Protein AF-A0A529R000-F1 (afdb_monomer)

Radius of gyration: 30.09 Å; Cα contacts (8 Å, |Δi|>4): 125; chains: 1; bounding box: 84×64×62 Å

Nearest PDB structures (foldseek):
  8j9j-assembly1_AN  TM=2.162E-01  e=3.527E+00  Euglena gracilis

Solvent-accessible surface area (backbone atoms only — not comparable to full-atom values): 12736 Å² total; per-residue (Å²): 136,87,83,90,85,84,85,62,80,69,66,62,59,60,69,76,72,70,87,86,89,87,85,88,86,91,86,82,86,89,82,84,89,86,77,95,79,89,76,95,83,76,87,88,80,74,76,64,64,75,82,80,44,54,76,65,56,53,47,49,68,74,57,54,86,63,52,70,72,55,47,54,49,51,50,52,50,52,51,50,51,52,52,51,52,51,52,53,52,41,47,51,49,53,49,39,68,71,41,33,26,59,38,11,28,70,69,65,47,53,95,63,79,82,74,52,60,66,53,31,25,73,61,60,35,71,68,58,6,52,52,52,38,51,55,44,52,49,42,40,51,18,12,45,46,32,33,71,45,56,83,50,51,74,67,54,52,54,46,53,49,49,60,49,69,72,52,84,73,84,43,70,68,53,44,55,50,35,53,28,45,51,51,18,52,52,52,51,55,46,43,48,71,78,36,51,67,62,45,50,34,66,62,37,52,77,68,62,76,109

pLDDT: mean 76.68, std 22.69, range [27.41, 98.12]

Foldseek 3Di:
DDDPPDDDPPVVVVVVPDDDDDDDDDDDDDDDDDDDDDDPDDPPPDPPPPVPDDPVRVVCVVPPCDDPVNVVVVVVVVVVVVVVVLVVLLVLQVVCLPPALVCCLQPVGDPGDDDDLVSLCSNPNDPVSNVSRVVSVLSNLLSNLNNVCLPPDLVVLVVQLVVLVVDPCPDPVSVSNNVSSVSSSVVNVVCCVVPVPVSCCRSPVVVVVD

Sequence (210 aa):
MQALIAQDPRRAAEMLSAGPVASNGMGETVRLQLGAAGRDEQAAAKGDWRRNKTPDEVIAQAFGDVPQHEQAALTRQAQAADAARQVEFRSNVGLAEQNAADDIARSGAYSGKMPGKDAFRIAYGPDEGDERFRVFSWRADVGRQVYGMQIMTNREIHAALRDADSGPSISQQDQDRREATAAAVGLVMNHRRTDAGGYVSEALPEIAAA

Secondary structure (DSSP, 8-state):
------S-HHHHHHHTS-----------------------SSSSS---TTTSS-HHHHHHHHSTT--HHHHHHHHHHHHHHHHHHHHHHHHHHHHHHHHHHHHHHHHSS-SSPPPPHHHHHHHH-HHHHHHHHHHHHHHHHHHHHHHHHTT--HHHHHHHHHHHHTS---SHHHHHHHHHHHHHHHHHHHHHHH-HHHHHHHH-HHHHT-

Structure (mmCIF, N/CA/C/O backbone):
data_AF-A0A529R000-F1
#
_entry.id   AF-A0A529R000-F1
#
loop_
_atom_site.group_PDB
_atom_site.id
_atom_site.type_symbol
_atom_site.label_atom_id
_atom_site.label_alt_id
_atom_site.label_comp_id
_atom_site.label_asym_id
_atom_site.label_entity_id
_atom_site.label_seq_id
_atom_site.pdbx_PDB_ins_code
_atom_site.Cartn_x
_atom_site.Cartn_y
_atom_site.Cartn_z
_atom_site.occupancy
_atom_site.B_iso_or_equiv
_atom_site.auth_seq_id
_atom_site.auth_comp_id
_atom_site.auth_asym_id
_atom_site.auth_atom_id
_atom_site.pdbx_PDB_model_num
ATOM 1 N N . MET A 1 1 ? -12.651 36.237 12.067 1.00 43.53 1 MET A N 1
ATOM 2 C CA . MET A 1 1 ? -14.011 35.661 12.099 1.00 43.53 1 MET A CA 1
ATOM 3 C C . MET A 1 1 ? -13.883 34.178 12.407 1.00 43.53 1 MET A C 1
ATOM 5 O O . MET A 1 1 ? -13.362 33.448 11.578 1.00 43.53 1 MET A O 1
ATOM 9 N N . GLN A 1 2 ? -14.217 33.785 13.640 1.00 41.72 2 GLN A N 1
ATOM 10 C CA . GLN A 1 2 ? -14.093 32.418 14.163 1.00 41.72 2 GLN A CA 1
ATOM 11 C C . GLN A 1 2 ? -15.170 31.512 13.550 1.00 41.72 2 GLN A C 1
ATOM 13 O O . GLN A 1 2 ? -16.349 31.857 13.589 1.00 41.72 2 GLN A O 1
ATOM 18 N N . ALA A 1 3 ? -14.771 30.368 12.991 1.00 48.44 3 ALA A N 1
ATOM 19 C CA . ALA A 1 3 ? -15.693 29.349 12.500 1.00 48.44 3 ALA A CA 1
ATOM 20 C C . ALA A 1 3 ? -16.067 28.395 13.646 1.00 48.44 3 ALA A C 1
ATOM 22 O O . ALA A 1 3 ? -15.246 27.617 14.130 1.00 48.44 3 ALA A O 1
ATOM 23 N N . LEU A 1 4 ? -17.322 28.496 14.083 1.00 47.78 4 LEU A N 1
ATOM 24 C CA . LEU A 1 4 ? -17.989 27.631 15.053 1.00 47.78 4 LEU A CA 1
ATOM 25 C C . LEU A 1 4 ? -18.337 26.277 14.408 1.00 47.78 4 LEU A C 1
ATOM 27 O O . LEU A 1 4 ? -19.442 26.097 13.906 1.00 47.78 4 LEU A O 1
ATOM 31 N N . ILE A 1 5 ? -17.413 25.315 14.427 1.00 47.16 5 ILE A N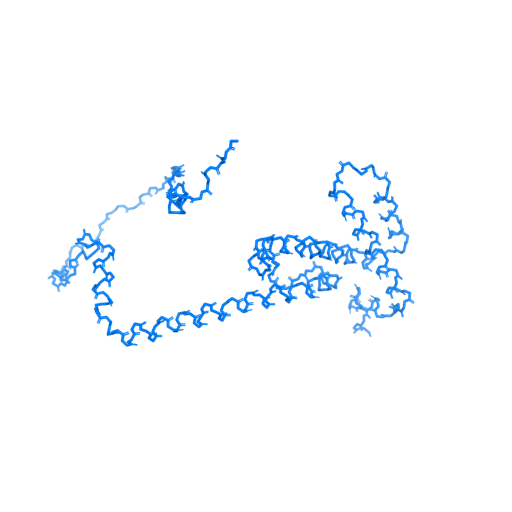 1
ATOM 32 C CA . ILE A 1 5 ? -17.714 23.902 14.125 1.00 47.16 5 ILE A CA 1
ATOM 33 C C . ILE A 1 5 ? -17.181 23.052 15.280 1.00 47.16 5 ILE A C 1
ATOM 35 O O . ILE A 1 5 ? -16.183 22.353 15.163 1.00 47.16 5 ILE A O 1
ATOM 39 N N . ALA A 1 6 ? -17.811 23.186 16.446 1.00 51.12 6 ALA A N 1
ATOM 40 C CA . ALA A 1 6 ? -17.475 22.394 17.629 1.00 51.12 6 ALA A CA 1
ATOM 41 C C . ALA A 1 6 ? -18.672 22.228 18.575 1.00 51.12 6 ALA A C 1
ATOM 43 O O . ALA A 1 6 ? -18.504 22.367 19.784 1.00 51.12 6 ALA A O 1
ATOM 44 N N . GLN A 1 7 ? -19.891 21.987 18.065 1.00 49.69 7 GLN A N 1
ATOM 45 C CA . GLN A 1 7 ? -21.031 21.922 18.988 1.00 49.69 7 GLN A CA 1
ATOM 46 C C . GLN A 1 7 ? -22.093 20.848 18.803 1.00 49.69 7 GLN A C 1
ATOM 48 O O . GLN A 1 7 ? -22.900 20.736 19.714 1.00 49.69 7 GLN A O 1
ATOM 53 N N . ASP A 1 8 ? -22.091 20.000 17.767 1.00 48.47 8 ASP A N 1
ATOM 54 C CA . ASP A 1 8 ? -22.986 18.833 17.839 1.00 48.47 8 ASP A CA 1
ATOM 55 C C . ASP A 1 8 ? -22.659 17.696 16.853 1.00 48.47 8 ASP A C 1
ATOM 57 O O . ASP A 1 8 ? -23.071 17.738 15.691 1.00 48.47 8 ASP A O 1
ATOM 61 N N . PRO A 1 9 ? -21.950 16.634 17.283 1.00 54.38 9 PRO A N 1
ATOM 62 C CA . PRO A 1 9 ? -21.661 15.481 16.427 1.00 54.38 9 PRO A CA 1
ATOM 63 C C . PRO A 1 9 ? -22.906 14.631 16.110 1.00 54.38 9 PRO A C 1
ATOM 65 O O . PRO A 1 9 ? -22.892 13.870 15.146 1.00 54.38 9 PRO A O 1
ATOM 68 N N . ARG A 1 10 ? -24.007 14.770 16.866 1.00 45.84 10 ARG A N 1
ATOM 69 C CA . ARG A 1 10 ? -25.254 14.021 16.616 1.00 45.84 10 ARG A CA 1
ATOM 70 C C . ARG A 1 10 ? -26.015 14.512 15.383 1.00 45.84 10 ARG A C 1
ATOM 72 O O . ARG A 1 10 ? -26.602 13.707 14.670 1.00 45.84 10 ARG A O 1
ATOM 79 N N . ARG A 1 11 ? -25.932 15.807 15.068 1.00 48.31 11 ARG A N 1
ATOM 80 C CA . ARG A 1 11 ? -26.649 16.414 13.933 1.00 48.31 11 ARG A CA 1
ATOM 81 C C . ARG A 1 11 ? -26.049 16.047 12.568 1.00 48.31 11 ARG A C 1
ATOM 83 O O . ARG A 1 11 ? -26.747 16.079 11.562 1.00 48.31 11 ARG A O 1
ATOM 90 N N . ALA A 1 12 ? -24.771 15.657 12.535 1.00 51.62 12 ALA A N 1
ATOM 91 C CA . ALA A 1 12 ? -24.099 15.187 11.321 1.00 51.62 12 ALA A CA 1
ATOM 92 C C . ALA A 1 12 ? -24.534 13.766 10.912 1.00 51.62 12 ALA A C 1
ATOM 94 O O . ALA A 1 12 ? -24.569 13.454 9.724 1.00 51.62 12 ALA A O 1
ATOM 95 N N . ALA A 1 13 ? -24.910 12.920 11.878 1.00 49.19 13 ALA A N 1
ATOM 96 C CA . ALA A 1 13 ? -25.374 11.559 11.611 1.00 49.19 13 ALA A CA 1
ATOM 97 C C . ALA A 1 13 ? -26.784 11.529 10.989 1.00 49.19 13 ALA A C 1
ATOM 99 O O . ALA A 1 13 ? -27.070 10.680 10.149 1.00 49.19 13 ALA A O 1
ATOM 100 N N . GLU A 1 14 ? -27.647 12.488 11.335 1.00 47.81 14 GLU A N 1
ATOM 101 C CA . GLU A 1 14 ? -29.017 12.557 10.806 1.00 47.81 14 GLU A CA 1
ATOM 102 C C . GLU A 1 14 ? -29.075 13.010 9.337 1.00 47.81 14 GLU A C 1
ATOM 104 O O . GLU A 1 14 ? -29.950 12.573 8.591 1.00 47.81 14 GLU A O 1
ATOM 109 N N . MET A 1 15 ? -28.110 13.812 8.871 1.00 47.56 15 MET A N 1
ATOM 110 C CA . MET A 1 15 ? -28.059 14.263 7.472 1.00 47.56 15 MET A CA 1
ATOM 111 C C . MET A 1 15 ? -27.627 13.169 6.483 1.00 47.56 15 MET A C 1
ATOM 113 O O . MET A 1 15 ? -27.917 13.280 5.295 1.00 47.56 15 MET A O 1
ATOM 117 N N . LEU A 1 16 ? -26.962 12.107 6.951 1.00 49.84 16 LEU A N 1
ATOM 118 C CA . LEU A 1 16 ? -26.518 10.987 6.110 1.00 49.84 16 LEU A CA 1
ATOM 119 C C . LEU A 1 16 ? -27.588 9.898 5.922 1.00 49.84 16 LEU A C 1
ATOM 121 O O . LEU A 1 16 ? -27.398 9.006 5.099 1.00 49.84 16 LEU A O 1
ATOM 125 N N . SER A 1 17 ? -28.712 9.961 6.649 1.00 46.59 17 SER A N 1
ATOM 126 C CA . SER A 1 17 ? -29.741 8.908 6.626 1.00 46.59 17 SER A CA 1
ATOM 127 C C . SER A 1 17 ? -31.001 9.253 5.819 1.00 46.59 17 SER A C 1
ATOM 129 O O . SER A 1 17 ? -31.952 8.468 5.836 1.00 46.59 17 SER A O 1
ATOM 131 N N . ALA A 1 18 ? -31.054 10.387 5.112 1.00 43.06 18 ALA A N 1
ATOM 132 C CA . ALA A 1 18 ? -32.270 10.823 4.421 1.00 43.06 18 ALA A CA 1
ATOM 133 C C . ALA A 1 18 ? -32.091 11.063 2.903 1.00 43.06 18 ALA A C 1
ATOM 135 O O . ALA A 1 18 ? -31.782 12.172 2.474 1.00 43.06 18 ALA A O 1
ATOM 136 N N . GLY A 1 19 ? -32.420 10.031 2.105 1.00 32.66 19 GLY A N 1
ATOM 137 C CA . GLY A 1 19 ? -33.035 10.147 0.763 1.00 32.66 19 GLY A CA 1
ATOM 138 C C . GLY A 1 19 ? -32.209 9.682 -0.457 1.00 32.66 19 GLY A C 1
ATOM 139 O O . GLY A 1 19 ? -30.985 9.670 -0.401 1.00 32.66 19 GLY A O 1
ATOM 140 N N . PRO A 1 20 ? -32.848 9.435 -1.624 1.00 43.59 20 PRO A N 1
ATOM 141 C CA . PRO A 1 20 ? -33.887 8.433 -1.912 1.00 43.59 20 PRO A CA 1
ATOM 142 C C . PRO A 1 20 ? -33.458 7.478 -3.058 1.00 43.59 20 PRO A C 1
ATOM 144 O O . PRO A 1 20 ? -32.650 7.848 -3.905 1.00 43.59 20 PRO A O 1
ATOM 147 N N . VAL A 1 21 ? -34.050 6.280 -3.169 1.00 32.91 21 VAL A N 1
ATOM 148 C CA . VAL A 1 21 ? -33.939 5.467 -4.401 1.00 32.91 21 VAL A CA 1
ATOM 149 C C . VAL A 1 21 ? -35.326 5.028 -4.855 1.00 32.91 21 VAL A C 1
ATOM 151 O O . VAL A 1 21 ? -35.982 4.214 -4.211 1.00 32.91 21 VAL A O 1
ATOM 154 N N . ALA A 1 22 ? -35.756 5.587 -5.982 1.00 37.38 22 ALA A N 1
ATOM 155 C CA . ALA A 1 22 ? -36.842 5.074 -6.798 1.00 37.38 22 ALA A CA 1
ATOM 156 C C . ALA A 1 22 ? -36.238 4.412 -8.043 1.00 37.38 22 ALA A C 1
ATOM 158 O O . ALA A 1 22 ? -35.416 5.026 -8.719 1.00 37.38 22 ALA A O 1
ATOM 159 N N . SER A 1 23 ? -36.674 3.193 -8.365 1.00 32.44 23 SER A N 1
ATOM 160 C CA . SER A 1 23 ? -36.764 2.702 -9.745 1.00 32.44 23 SER A CA 1
ATOM 161 C C . SER A 1 23 ? -37.676 1.470 -9.804 1.00 32.44 23 SER A C 1
ATOM 163 O O . SER A 1 23 ? -37.530 0.537 -9.017 1.00 32.44 23 SER A O 1
ATOM 165 N N . ASN A 1 24 ? -38.643 1.524 -10.720 1.00 38.47 24 ASN A N 1
ATOM 166 C CA . ASN A 1 24 ? -39.714 0.559 -10.981 1.00 38.47 24 ASN A CA 1
ATOM 167 C C . ASN A 1 24 ? -39.288 -0.545 -11.972 1.00 38.47 24 ASN A C 1
ATOM 169 O O . ASN A 1 24 ? -38.419 -0.314 -12.808 1.00 38.47 24 ASN A O 1
ATOM 173 N N . GLY A 1 25 ? -40.018 -1.673 -11.981 1.00 29.72 25 GLY A N 1
ATOM 174 C CA . GLY A 1 25 ? -40.083 -2.635 -13.102 1.00 29.72 25 GLY A CA 1
ATOM 175 C C . GLY A 1 25 ? -40.291 -4.086 -12.633 1.00 29.72 25 GLY A C 1
ATOM 176 O O . GLY A 1 25 ? -39.324 -4.761 -12.324 1.00 29.72 25 GLY A O 1
ATOM 177 N N . MET A 1 26 ? -41.510 -4.527 -12.300 1.00 30.64 26 MET A N 1
ATOM 178 C CA . MET A 1 26 ? -42.528 -5.139 -13.183 1.00 30.64 26 MET A CA 1
ATOM 179 C C . MET A 1 26 ? -42.225 -6.602 -13.584 1.00 30.64 26 MET A C 1
ATOM 181 O O . MET A 1 26 ? -41.301 -6.871 -14.341 1.00 30.64 26 MET A O 1
ATOM 185 N N . GLY A 1 27 ? -43.046 -7.533 -13.079 1.00 30.27 27 GLY A N 1
ATOM 186 C CA . GLY A 1 27 ? -43.020 -8.971 -13.373 1.00 30.27 27 GLY A CA 1
ATOM 187 C C . GLY A 1 27 ? -44.168 -9.692 -12.657 1.00 30.27 27 GLY A C 1
ATOM 188 O O . GLY A 1 27 ? -44.112 -9.944 -11.460 1.00 30.27 27 GLY A O 1
ATOM 189 N N . GLU A 1 28 ? -45.243 -9.918 -13.399 1.00 32.47 28 GLU A N 1
ATOM 190 C CA . GLU A 1 28 ? -46.575 -10.372 -13.004 1.00 32.47 28 GLU A CA 1
ATOM 191 C C . GLU A 1 28 ? -46.703 -11.844 -12.544 1.00 32.47 28 GLU A C 1
ATOM 193 O O . GLU A 1 28 ? -46.011 -12.735 -13.020 1.00 32.47 28 GLU A O 1
ATOM 198 N N . THR A 1 29 ? -47.736 -12.064 -11.716 1.00 33.28 29 THR A N 1
ATOM 199 C CA . THR A 1 29 ? -48.660 -13.224 -11.661 1.00 33.28 29 THR A CA 1
ATOM 200 C C . THR A 1 29 ? -48.146 -14.632 -11.328 1.00 33.28 29 THR A C 1
ATOM 202 O O . THR A 1 29 ? -47.546 -15.282 -12.167 1.00 33.28 29 THR A O 1
ATOM 205 N N . VAL A 1 30 ? -48.624 -15.191 -10.203 1.00 32.53 30 VAL A N 1
ATOM 206 C CA . VAL A 1 30 ? -49.595 -16.312 -10.208 1.00 32.53 30 VAL A CA 1
ATOM 207 C C . VAL A 1 30 ? -50.561 -16.131 -9.031 1.00 32.53 30 VAL A C 1
ATOM 209 O O . VAL A 1 30 ? -50.176 -16.139 -7.863 1.00 32.53 30 VAL A O 1
ATOM 212 N N . ARG A 1 31 ? -51.838 -15.936 -9.364 1.00 35.38 31 ARG A N 1
ATOM 213 C CA . ARG A 1 31 ? -52.984 -15.927 -8.453 1.00 35.38 31 ARG A CA 1
ATOM 214 C C . ARG A 1 31 ? -53.612 -17.325 -8.432 1.00 35.38 31 ARG A C 1
ATOM 216 O O . ARG A 1 31 ? -53.802 -17.916 -9.486 1.00 35.38 31 ARG A O 1
ATOM 223 N N . LEU A 1 32 ? -54.079 -17.684 -7.237 1.00 32.59 32 LEU A N 1
ATOM 224 C CA . LEU A 1 32 ? -55.266 -18.491 -6.922 1.00 32.59 32 LEU A CA 1
ATOM 225 C C . LEU A 1 32 ? -55.180 -20.031 -6.893 1.00 32.59 32 LEU A C 1
ATOM 227 O O . LEU A 1 32 ? -55.020 -20.707 -7.898 1.00 32.59 32 LEU A O 1
ATOM 231 N N . GLN A 1 33 ? -55.537 -20.497 -5.687 1.00 31.20 33 GLN A N 1
ATOM 232 C CA . GLN A 1 33 ? -56.475 -21.580 -5.363 1.00 31.20 33 GLN A CA 1
ATOM 233 C C . GLN A 1 33 ? -55.990 -23.025 -5.421 1.00 31.20 33 GLN A C 1
ATOM 235 O O . GLN A 1 33 ? -55.945 -23.629 -6.475 1.00 31.20 33 GLN A O 1
ATOM 240 N N . LEU A 1 34 ? -55.799 -23.597 -4.227 1.00 29.50 34 LEU A N 1
ATOM 241 C CA . LEU A 1 34 ? -56.283 -24.909 -3.761 1.00 29.50 34 LEU A CA 1
ATOM 242 C C . LEU A 1 34 ? -55.780 -25.052 -2.308 1.00 29.50 34 LEU A C 1
ATOM 244 O O . LEU A 1 34 ? -54.598 -24.876 -2.064 1.00 29.50 34 LEU A O 1
ATOM 248 N N . GLY A 1 35 ? -56.544 -25.322 -1.259 1.00 27.41 35 GLY A N 1
ATOM 249 C CA . GLY A 1 35 ? -57.968 -25.479 -1.033 1.00 27.41 35 GLY A CA 1
ATOM 250 C C . GLY A 1 35 ? -58.176 -25.334 0.481 1.00 27.41 35 GLY A C 1
ATOM 251 O O . GLY A 1 35 ? -57.279 -25.617 1.277 1.00 27.41 35 GLY A O 1
ATOM 252 N N . ALA A 1 36 ? -59.338 -24.827 0.875 1.00 37.00 36 ALA A N 1
ATOM 253 C CA . ALA A 1 36 ? -59.746 -24.766 2.266 1.00 37.00 36 ALA A CA 1
ATOM 254 C C . ALA A 1 36 ? -59.928 -26.186 2.819 1.00 37.00 36 ALA A C 1
ATOM 256 O O . ALA A 1 36 ? -60.692 -26.953 2.242 1.00 37.00 36 ALA A O 1
ATOM 257 N N . ALA A 1 37 ? -59.260 -26.509 3.928 1.00 32.22 37 ALA A N 1
ATOM 258 C CA . ALA A 1 37 ? -59.785 -27.372 4.988 1.00 32.22 37 ALA A CA 1
ATOM 259 C C . ALA A 1 37 ? -58.765 -27.503 6.131 1.00 32.22 37 ALA A C 1
ATOM 261 O O . ALA A 1 37 ? -57.751 -28.181 6.002 1.00 32.22 37 ALA A O 1
ATOM 262 N N . GLY A 1 38 ? -59.102 -26.908 7.276 1.00 33.41 38 GLY A N 1
ATOM 263 C CA . GLY A 1 38 ? -58.798 -27.488 8.584 1.00 33.41 38 GLY A CA 1
ATOM 264 C C . GLY A 1 38 ? -57.386 -27.294 9.133 1.00 33.41 38 GLY A C 1
ATOM 265 O O . GLY A 1 38 ? -56.568 -28.207 9.081 1.00 33.41 38 GLY A O 1
ATOM 266 N N . ARG A 1 39 ? -57.166 -26.158 9.803 1.00 37.00 39 ARG A N 1
ATOM 267 C CA . ARG A 1 39 ? -56.741 -26.113 11.220 1.00 37.00 39 ARG A CA 1
ATOM 268 C C . ARG A 1 39 ? -56.681 -24.664 11.692 1.00 37.00 39 ARG A C 1
ATOM 270 O O . ARG A 1 39 ? -55.622 -24.072 11.891 1.00 37.00 39 ARG A O 1
ATOM 277 N N . ASP A 1 40 ? -57.870 -24.119 11.894 1.00 37.53 40 ASP A N 1
ATOM 278 C CA . ASP A 1 40 ? -58.096 -23.119 12.926 1.00 37.53 40 ASP A CA 1
ATOM 279 C C . ASP A 1 40 ? -57.839 -23.803 14.273 1.00 37.53 40 ASP A C 1
ATOM 281 O O . ASP A 1 40 ? -58.690 -24.552 14.726 1.00 37.53 40 ASP A O 1
ATOM 285 N N . GLU A 1 41 ? -56.625 -23.673 14.820 1.00 36.72 41 GLU A N 1
ATOM 286 C CA . GLU A 1 41 ? -56.289 -23.785 16.259 1.00 36.72 41 GLU A CA 1
ATOM 287 C C . GLU A 1 41 ? -54.764 -23.845 16.452 1.00 36.72 41 GLU A C 1
ATOM 289 O O . GLU A 1 41 ? -54.197 -24.822 16.929 1.00 36.72 41 GLU A O 1
ATOM 294 N N . GLN A 1 42 ? -54.065 -22.786 16.037 1.00 34.31 42 GLN A N 1
ATOM 295 C CA . GLN A 1 42 ? -52.711 -22.476 16.542 1.00 34.31 42 GLN A CA 1
ATOM 296 C C . GLN A 1 42 ? -52.240 -21.046 16.221 1.00 34.31 42 GLN A C 1
ATOM 298 O O . GLN A 1 42 ? -51.180 -20.624 16.679 1.00 34.31 42 GLN A O 1
ATOM 303 N N . ALA A 1 43 ? -53.040 -20.256 15.497 1.00 34.72 43 ALA A N 1
ATOM 304 C CA . ALA A 1 43 ? -52.686 -18.900 15.073 1.00 34.72 43 ALA A CA 1
ATOM 305 C C . ALA A 1 43 ? -53.070 -17.773 16.062 1.00 34.72 43 ALA A C 1
ATOM 307 O O . ALA A 1 43 ? -52.893 -16.603 15.738 1.00 34.72 43 ALA A O 1
ATOM 308 N N . ALA A 1 44 ? -53.565 -18.076 17.269 1.00 36.16 44 ALA A N 1
ATOM 309 C CA . ALA A 1 44 ? -54.163 -17.065 18.156 1.00 36.16 44 ALA A CA 1
ATOM 310 C C . ALA A 1 44 ? -53.275 -16.552 19.316 1.00 36.16 44 ALA A C 1
ATOM 312 O O . ALA A 1 44 ? -53.774 -15.827 20.170 1.00 36.16 44 ALA A O 1
ATOM 313 N N . ALA A 1 45 ? -51.976 -16.886 19.383 1.00 40.84 45 ALA A N 1
ATOM 314 C CA . ALA A 1 45 ? -51.134 -16.522 20.543 1.00 40.84 45 ALA A CA 1
ATOM 315 C C . ALA A 1 45 ? -49.759 -15.910 20.215 1.00 40.84 45 ALA A C 1
ATOM 317 O O . ALA A 1 45 ? -48.882 -15.846 21.073 1.00 40.84 45 ALA A O 1
ATOM 318 N N . LYS A 1 46 ? -49.540 -15.431 18.989 1.00 44.38 46 LYS A N 1
ATOM 319 C CA . LYS A 1 46 ? -48.370 -14.599 18.661 1.00 44.38 46 LYS A CA 1
ATOM 320 C C . LYS A 1 46 ? -48.849 -13.303 18.037 1.00 44.38 46 LYS A C 1
ATOM 322 O O . LYS A 1 46 ? -48.647 -13.050 16.855 1.00 44.38 46 LYS A O 1
ATOM 327 N N . GLY A 1 47 ? -49.533 -12.510 18.860 1.00 44.75 47 GLY A N 1
ATOM 328 C CA . GLY A 1 47 ? -49.810 -11.119 18.552 1.00 44.75 47 GLY A CA 1
ATOM 329 C C . GLY A 1 47 ? -48.500 -10.435 18.188 1.00 44.75 47 GLY A C 1
ATOM 330 O O . GLY A 1 47 ? -47.575 -10.390 18.991 1.00 44.75 47 GLY A O 1
ATOM 331 N N . ASP A 1 48 ? -48.429 -10.038 16.929 1.00 51.72 48 ASP A N 1
ATOM 332 C CA . ASP A 1 48 ? -47.665 -8.964 16.311 1.00 51.72 48 ASP A CA 1
ATOM 333 C C . ASP A 1 48 ? -46.833 -8.060 17.246 1.00 51.72 48 ASP A C 1
ATOM 335 O O . ASP A 1 48 ? -47.058 -6.857 17.378 1.00 51.72 48 ASP A O 1
ATOM 339 N N . TRP A 1 49 ? -45.842 -8.639 17.921 1.00 53.38 49 TRP A N 1
ATOM 340 C CA . TRP A 1 49 ? -45.052 -7.941 18.937 1.00 53.38 49 TRP A CA 1
ATOM 341 C C . TRP A 1 49 ? -44.212 -6.804 18.344 1.00 53.38 49 TRP A C 1
ATOM 343 O O . TRP A 1 49 ? -43.746 -5.948 19.087 1.00 53.38 49 TRP A O 1
ATOM 353 N N . ARG A 1 50 ? -44.037 -6.789 17.014 1.00 55.16 50 ARG A N 1
ATOM 354 C CA . ARG A 1 50 ? -43.319 -5.751 16.266 1.00 55.16 50 ARG A CA 1
ATOM 355 C C . ARG A 1 50 ? -44.183 -4.544 15.898 1.00 55.16 50 ARG A C 1
ATOM 357 O O . ARG A 1 50 ? -43.613 -3.496 15.629 1.00 55.16 50 ARG A O 1
ATOM 364 N N . ARG A 1 51 ? -45.519 -4.658 15.870 1.00 59.31 51 ARG A N 1
ATOM 365 C CA . ARG A 1 51 ? -46.407 -3.517 15.559 1.00 59.31 51 ARG A CA 1
ATOM 366 C C . ARG A 1 51 ? -46.793 -2.678 16.778 1.00 59.31 51 ARG A C 1
ATOM 368 O O . ARG A 1 51 ? -47.180 -1.533 16.596 1.00 59.31 51 ARG A O 1
ATOM 375 N N . ASN A 1 52 ? -46.654 -3.219 17.990 1.00 65.31 52 ASN A N 1
ATOM 376 C CA . ASN A 1 52 ? -47.120 -2.578 19.229 1.00 65.31 52 ASN A CA 1
ATOM 377 C C . ASN A 1 52 ? -46.017 -2.253 20.246 1.00 65.31 52 ASN A C 1
ATOM 379 O O . ASN A 1 52 ? -46.348 -1.856 21.359 1.00 65.31 52 ASN A O 1
ATOM 383 N N . LYS A 1 53 ? -44.736 -2.441 19.904 1.00 68.50 53 LYS A N 1
ATOM 384 C CA . LYS A 1 53 ? -43.620 -2.108 20.797 1.00 68.50 53 LYS A CA 1
ATOM 385 C C . LYS A 1 53 ? -42.584 -1.256 20.100 1.00 68.50 53 LYS A C 1
ATOM 387 O O . LYS A 1 53 ? -42.234 -1.524 18.949 1.00 68.50 53 LYS A O 1
ATOM 392 N N . THR A 1 54 ? -42.080 -0.253 20.805 1.00 72.62 54 THR A N 1
ATOM 393 C CA . THR A 1 54 ? -40.932 0.521 20.329 1.00 72.62 54 THR A CA 1
ATOM 394 C C . THR A 1 54 ? -39.671 -0.353 20.357 1.00 72.62 54 THR A C 1
ATOM 396 O O . THR A 1 54 ? -39.610 -1.325 21.117 1.00 72.62 54 THR A O 1
ATOM 399 N N . PRO A 1 55 ? -38.639 -0.043 19.548 1.00 71.69 55 PRO A N 1
ATOM 400 C CA . PRO A 1 55 ? -37.353 -0.736 19.632 1.00 71.69 55 PRO A CA 1
ATOM 401 C C . PRO A 1 55 ? -36.814 -0.802 21.069 1.00 71.69 55 PRO A C 1
ATOM 403 O O . PRO A 1 55 ? -36.310 -1.843 21.482 1.00 71.69 55 PRO A O 1
ATOM 406 N N . ASP A 1 56 ? -37.017 0.260 21.851 1.00 66.00 56 ASP A N 1
ATOM 407 C CA . ASP A 1 56 ? -36.600 0.342 23.252 1.00 66.00 56 ASP A CA 1
ATOM 408 C C . ASP A 1 56 ? -37.376 -0.614 24.168 1.00 66.00 56 ASP A C 1
ATOM 410 O O . ASP A 1 56 ? -36.777 -1.245 25.031 1.00 66.00 56 ASP A O 1
ATOM 414 N N . GLU A 1 57 ? -38.683 -0.803 23.968 1.00 70.69 57 GLU A N 1
ATOM 415 C CA . GLU A 1 57 ? -39.483 -1.772 24.736 1.00 70.69 57 GLU A CA 1
ATOM 416 C C . GLU A 1 57 ? -39.132 -3.222 24.390 1.00 70.69 57 GLU A C 1
ATOM 418 O O . GLU A 1 57 ? -39.157 -4.104 25.252 1.00 70.69 57 GLU A O 1
ATOM 423 N N . VAL A 1 58 ? -38.777 -3.480 23.129 1.00 71.38 58 VAL A N 1
ATOM 424 C CA . VAL A 1 58 ? -38.267 -4.787 22.699 1.00 71.38 58 VAL A CA 1
ATOM 425 C C . VAL A 1 58 ? -36.924 -5.076 23.374 1.00 71.38 58 VAL A C 1
ATOM 427 O O . VAL A 1 58 ? -36.717 -6.188 23.859 1.00 71.38 58 VAL A O 1
ATOM 430 N N . ILE A 1 59 ? -36.034 -4.081 23.447 1.00 67.94 59 ILE A N 1
ATOM 431 C CA . ILE A 1 59 ? -34.734 -4.186 24.122 1.00 67.94 59 ILE A CA 1
ATOM 432 C C . ILE A 1 59 ? -34.928 -4.349 25.635 1.00 67.94 59 ILE A C 1
ATOM 434 O O . ILE A 1 59 ? -34.390 -5.285 26.216 1.00 67.94 59 ILE A O 1
ATOM 438 N N . ALA A 1 60 ? -35.751 -3.519 26.273 1.00 68.69 60 ALA A N 1
ATOM 439 C CA . ALA A 1 60 ? -36.026 -3.592 27.708 1.00 68.69 60 ALA A CA 1
ATOM 440 C C . ALA A 1 60 ? -36.644 -4.936 28.122 1.00 68.69 60 ALA A C 1
ATOM 442 O O . ALA A 1 60 ? -36.377 -5.434 29.211 1.00 68.69 60 ALA A O 1
ATOM 443 N N . GLN A 1 61 ? -37.439 -5.562 27.251 1.00 71.06 61 GLN A N 1
ATOM 444 C CA . GLN A 1 61 ? -37.998 -6.882 27.523 1.00 71.06 61 GLN A CA 1
ATOM 445 C C . GLN A 1 61 ? -37.025 -8.034 27.240 1.00 71.06 61 GLN A C 1
ATOM 447 O O . GLN A 1 61 ? -37.115 -9.072 27.892 1.00 71.06 61 GLN A O 1
ATOM 452 N N . ALA A 1 62 ? -36.103 -7.873 26.287 1.00 67.25 62 ALA A N 1
ATOM 453 C CA . ALA A 1 62 ? -35.064 -8.862 25.997 1.00 67.25 62 ALA A CA 1
ATOM 454 C C . ALA A 1 62 ? -33.904 -8.825 27.008 1.00 67.25 62 ALA A C 1
ATOM 456 O O . ALA A 1 62 ? -33.282 -9.853 27.261 1.00 67.25 62 ALA A O 1
ATOM 457 N N . PHE A 1 63 ? -33.636 -7.654 27.588 1.00 63.19 63 PHE A N 1
ATOM 458 C CA . PHE A 1 63 ? -32.499 -7.378 28.469 1.00 63.19 63 PHE A CA 1
ATOM 459 C C . PHE A 1 63 ? -32.930 -6.807 29.829 1.00 63.19 63 PHE A C 1
ATOM 461 O O . PHE A 1 63 ? -32.190 -6.014 30.410 1.00 63.19 63 PHE A O 1
ATOM 468 N N . GLY A 1 64 ? -34.130 -7.159 30.311 1.00 68.19 64 GLY A N 1
ATOM 469 C CA . GLY A 1 64 ? -34.679 -6.637 31.571 1.00 68.19 64 GLY A CA 1
ATOM 470 C C . GLY A 1 64 ? -33.652 -6.648 32.707 1.00 68.19 64 GLY A C 1
ATOM 471 O O . GLY A 1 64 ? -32.868 -7.588 32.787 1.00 68.19 64 GLY A O 1
ATOM 472 N N . ASP A 1 65 ? -33.653 -5.581 33.520 1.00 64.06 65 ASP A N 1
ATOM 473 C CA . ASP A 1 65 ? -32.694 -5.223 34.583 1.00 64.06 65 ASP A CA 1
ATOM 474 C C . ASP A 1 65 ? -31.570 -6.240 34.827 1.00 64.06 65 ASP A C 1
ATOM 476 O O . ASP A 1 65 ? -31.554 -6.975 35.817 1.00 64.06 65 ASP A O 1
ATOM 480 N N . VAL A 1 66 ? -30.586 -6.251 33.920 1.00 64.06 66 VAL A N 1
ATOM 481 C CA . VAL A 1 66 ? -29.324 -6.957 34.145 1.00 64.06 66 VAL A CA 1
ATOM 482 C C . VAL A 1 66 ? -28.748 -6.429 35.467 1.00 64.06 66 VAL A C 1
ATOM 484 O O . VAL A 1 66 ? -28.588 -5.212 35.600 1.00 64.06 66 VAL A O 1
ATOM 487 N N . PRO A 1 67 ? -28.436 -7.278 36.460 1.00 72.62 67 PRO A N 1
ATOM 488 C CA . PRO A 1 67 ? -27.855 -6.835 37.720 1.00 72.62 67 PRO A CA 1
ATOM 489 C C . PRO A 1 67 ? -26.618 -5.956 37.483 1.00 72.62 67 PRO A C 1
ATOM 491 O O . PRO A 1 67 ? -25.793 -6.270 36.628 1.00 72.62 67 PRO A O 1
ATOM 494 N N . GLN A 1 68 ? -26.419 -4.883 38.259 1.00 71.19 68 GLN A N 1
ATOM 495 C CA . GLN A 1 68 ? -25.298 -3.944 38.043 1.00 71.19 68 GLN A CA 1
ATOM 496 C C . GLN A 1 68 ? -23.916 -4.623 37.955 1.00 71.19 68 GLN A C 1
ATOM 498 O O . GLN A 1 68 ? -23.049 -4.185 37.200 1.00 71.19 68 GLN A O 1
ATOM 503 N N . HIS A 1 69 ? -23.703 -5.714 38.699 1.00 71.12 69 HIS A N 1
ATOM 504 C CA . HIS A 1 69 ? -22.455 -6.481 38.648 1.00 71.12 69 HIS A CA 1
ATOM 505 C C . HIS A 1 69 ? -22.258 -7.206 37.305 1.00 71.12 69 HIS A C 1
ATOM 507 O O . HIS A 1 69 ? -21.135 -7.299 36.808 1.00 71.12 69 HIS A O 1
ATOM 513 N N . GLU A 1 70 ? -23.343 -7.679 36.698 1.00 80.69 70 GLU A N 1
ATOM 514 C CA . GLU A 1 70 ? -23.356 -8.326 35.390 1.00 80.69 70 GLU A CA 1
ATOM 515 C C . GLU A 1 70 ? -23.226 -7.279 34.273 1.00 80.69 70 GLU A C 1
ATOM 517 O O . GLU A 1 70 ? -22.439 -7.474 33.350 1.00 80.69 70 GLU A O 1
ATOM 522 N N . GLN A 1 71 ? -23.829 -6.092 34.424 1.00 79.62 71 GLN A N 1
ATOM 523 C CA . GLN A 1 71 ? -23.580 -4.950 33.530 1.00 79.62 71 GLN A CA 1
ATOM 524 C C . GLN A 1 71 ? -22.100 -4.530 33.527 1.00 79.62 71 GLN A C 1
ATOM 526 O O . GLN A 1 71 ? -21.518 -4.277 32.469 1.00 79.62 71 GLN A O 1
ATOM 531 N N . ALA A 1 72 ? -21.460 -4.486 34.700 1.00 85.50 72 ALA A N 1
ATOM 532 C CA . ALA A 1 72 ? -20.038 -4.165 34.816 1.00 85.50 72 ALA A CA 1
ATOM 533 C C . ALA A 1 72 ? -19.140 -5.259 34.210 1.00 85.50 72 ALA A C 1
ATOM 535 O O . ALA A 1 72 ? -18.092 -4.957 33.633 1.00 85.50 72 ALA A O 1
ATOM 536 N N . ALA A 1 73 ? -19.526 -6.534 34.320 1.00 88.19 73 ALA A N 1
ATOM 537 C CA . ALA A 1 73 ? -18.827 -7.635 33.662 1.00 88.19 73 ALA A CA 1
ATOM 538 C C . ALA A 1 73 ? -18.952 -7.551 32.132 1.00 88.19 73 ALA A C 1
ATOM 540 O O . ALA A 1 73 ? -17.933 -7.605 31.443 1.00 88.19 73 ALA A O 1
ATOM 541 N N . LEU A 1 74 ? -20.161 -7.317 31.614 1.00 88.31 74 LEU A N 1
ATOM 542 C CA . LEU A 1 74 ? -20.425 -7.143 30.184 1.00 88.31 74 LEU A CA 1
ATOM 543 C C . LEU A 1 74 ? -19.698 -5.923 29.607 1.00 88.31 74 LEU A C 1
ATOM 545 O O . LEU A 1 74 ? -19.100 -6.014 28.539 1.00 88.31 74 LEU A O 1
ATOM 549 N N . THR A 1 75 ? -19.670 -4.804 30.335 1.00 91.00 75 THR A N 1
ATOM 550 C CA .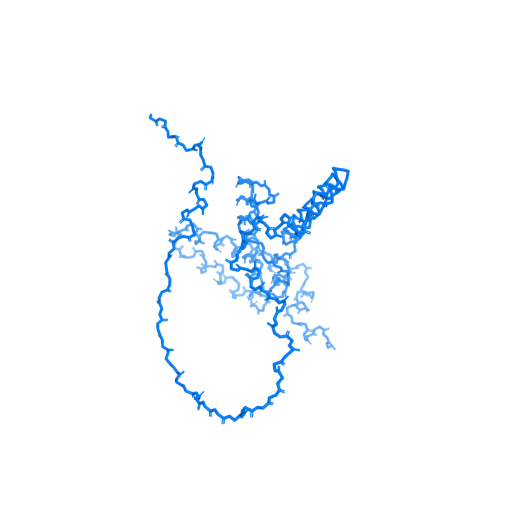 THR A 1 75 ? -18.929 -3.598 29.925 1.00 91.00 75 THR A CA 1
ATOM 551 C C . THR A 1 75 ? -17.435 -3.885 29.806 1.00 91.00 75 THR A C 1
ATOM 553 O O . THR A 1 75 ? -16.818 -3.536 28.801 1.00 91.00 75 THR A O 1
ATOM 556 N N . ARG A 1 76 ? -16.847 -4.575 30.795 1.00 92.44 76 ARG A N 1
ATOM 557 C CA . ARG A 1 76 ? -15.432 -4.980 30.737 1.00 92.44 76 ARG A CA 1
ATOM 558 C C . ARG A 1 76 ? -15.163 -5.938 29.580 1.00 92.44 76 ARG A C 1
ATOM 560 O O . ARG A 1 76 ? -14.147 -5.799 28.907 1.00 92.44 76 ARG A O 1
ATOM 567 N N . GLN A 1 77 ? -16.066 -6.884 29.330 1.00 93.56 77 GLN A N 1
ATOM 568 C CA . GLN A 1 77 ? -15.943 -7.818 28.213 1.00 93.56 77 GLN A CA 1
ATOM 569 C C . GLN A 1 77 ? -16.008 -7.098 26.860 1.00 93.56 77 GLN A C 1
ATOM 571 O O . GLN A 1 77 ? -15.187 -7.377 25.989 1.00 93.56 77 GLN A O 1
ATOM 576 N N . ALA A 1 78 ? -16.931 -6.148 26.694 1.00 94.25 78 ALA A N 1
ATOM 577 C CA . ALA A 1 78 ? -17.043 -5.339 25.484 1.00 94.25 78 ALA A CA 1
ATOM 578 C C . ALA A 1 78 ? -15.773 -4.508 25.248 1.00 94.25 78 ALA A C 1
ATOM 580 O O . ALA A 1 78 ? -15.195 -4.569 24.169 1.00 94.25 78 ALA A O 1
ATOM 581 N N . GLN A 1 79 ? -15.273 -3.828 26.284 1.00 95.81 79 GLN A N 1
ATOM 582 C CA . GLN A 1 79 ? -14.024 -3.063 26.211 1.00 95.81 79 GLN A CA 1
ATOM 583 C C . GLN A 1 79 ? -12.820 -3.942 25.849 1.00 95.81 79 GLN A C 1
ATOM 585 O O . GLN A 1 79 ? -11.986 -3.547 25.037 1.00 95.81 79 GLN A O 1
ATOM 590 N N . ALA A 1 80 ? -12.730 -5.146 26.421 1.00 96.44 80 ALA A N 1
ATOM 591 C CA . ALA A 1 80 ? -11.668 -6.092 26.094 1.00 96.44 80 ALA A CA 1
ATOM 592 C C . ALA A 1 80 ? -11.761 -6.580 24.638 1.00 96.44 80 ALA A C 1
ATOM 594 O O . ALA A 1 80 ? -10.744 -6.652 23.950 1.00 96.44 80 ALA A O 1
ATOM 595 N N . ALA A 1 81 ? -12.970 -6.873 24.150 1.00 96.38 81 ALA A N 1
ATOM 596 C CA . ALA A 1 81 ? -13.194 -7.259 22.760 1.00 96.38 81 ALA A CA 1
ATOM 597 C C . ALA A 1 81 ? -12.870 -6.113 21.786 1.00 96.38 81 ALA A C 1
ATOM 599 O O . ALA A 1 81 ? -12.265 -6.345 20.740 1.00 96.38 81 ALA A O 1
ATOM 600 N N . ASP A 1 82 ? -13.219 -4.874 22.129 1.00 95.69 82 ASP A N 1
ATOM 601 C CA . ASP A 1 82 ? -12.877 -3.683 21.346 1.00 95.69 82 ASP A CA 1
ATOM 602 C C . ASP A 1 82 ? -11.366 -3.474 21.271 1.00 95.69 82 ASP A C 1
ATOM 604 O O . ASP A 1 82 ? -10.821 -3.283 20.181 1.00 95.69 82 ASP A O 1
ATOM 608 N N . ALA A 1 83 ? -10.676 -3.586 22.408 1.00 95.19 83 ALA A N 1
ATOM 609 C CA . ALA A 1 83 ? -9.223 -3.496 22.461 1.00 95.19 83 ALA A CA 1
ATOM 610 C C . ALA A 1 83 ? -8.560 -4.595 21.616 1.00 95.19 83 ALA A C 1
ATOM 612 O O . ALA A 1 83 ? -7.656 -4.303 20.833 1.00 95.19 83 ALA A O 1
ATOM 613 N N . ALA A 1 84 ? -9.038 -5.840 21.709 1.00 96.31 84 ALA A N 1
ATOM 614 C CA . ALA A 1 84 ? -8.524 -6.948 20.906 1.00 96.31 84 ALA A CA 1
ATOM 615 C C . ALA A 1 84 ? -8.694 -6.689 19.400 1.00 96.31 84 ALA A C 1
ATOM 617 O O . ALA A 1 84 ? -7.731 -6.818 18.642 1.00 96.31 84 ALA A O 1
ATOM 618 N N . ARG A 1 85 ? -9.880 -6.231 18.973 1.00 95.12 85 ARG A N 1
ATOM 619 C CA . ARG A 1 85 ? -10.144 -5.857 17.573 1.00 95.12 85 ARG A CA 1
ATOM 620 C C . ARG A 1 85 ? -9.243 -4.721 17.098 1.00 95.12 85 ARG A C 1
ATOM 622 O O . ARG A 1 85 ? -8.779 -4.739 15.961 1.00 95.12 85 ARG A O 1
ATOM 629 N N . GLN A 1 86 ? -8.969 -3.739 17.954 1.00 93.94 86 GLN A N 1
ATOM 630 C CA . GLN A 1 86 ? -8.073 -2.636 17.618 1.00 93.94 86 GLN A CA 1
ATOM 631 C C . GLN A 1 86 ? -6.620 -3.105 17.454 1.00 93.94 86 GLN A C 1
ATOM 633 O O . GLN A 1 86 ? -5.935 -2.660 16.532 1.00 93.94 86 GLN A O 1
ATOM 638 N N . VAL A 1 87 ? -6.152 -4.010 18.318 1.00 96.12 87 VAL A N 1
ATOM 639 C CA . VAL A 1 87 ? -4.812 -4.607 18.212 1.00 96.12 87 VAL A CA 1
ATOM 640 C C . VAL A 1 87 ? -4.681 -5.403 16.917 1.00 96.12 87 VAL A C 1
ATOM 642 O O . VAL A 1 87 ? -3.732 -5.181 16.167 1.00 96.12 87 VAL A O 1
ATOM 645 N N . GLU A 1 88 ? -5.647 -6.270 16.619 1.00 95.12 88 GLU A N 1
ATOM 646 C CA . GLU A 1 88 ? -5.671 -7.053 15.380 1.00 95.12 88 GLU A CA 1
ATOM 647 C C . GLU A 1 88 ? -5.669 -6.144 14.146 1.00 95.12 88 GLU A C 1
ATOM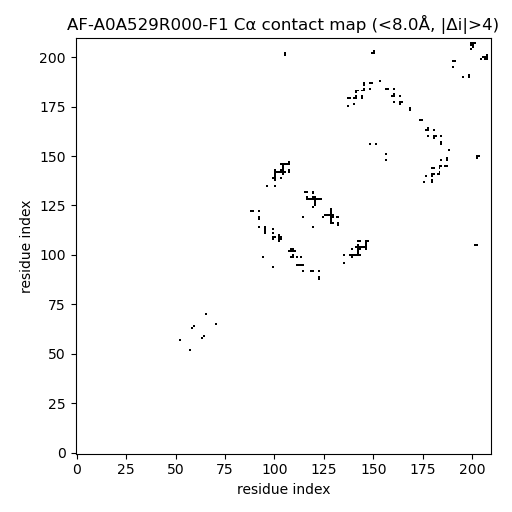 649 O O . GLU A 1 88 ? -4.869 -6.322 13.229 1.00 95.12 88 GLU A O 1
ATOM 654 N N . PHE A 1 89 ? -6.510 -5.109 14.145 1.00 95.69 89 PHE A N 1
ATOM 655 C CA . PHE A 1 89 ? -6.566 -4.137 13.062 1.00 95.69 89 PHE A CA 1
ATOM 656 C C . PHE A 1 89 ? -5.209 -3.461 12.815 1.00 95.69 89 PHE A C 1
ATOM 658 O O . PHE A 1 89 ? -4.729 -3.437 11.680 1.00 95.69 89 PHE A O 1
ATOM 665 N N . ARG A 1 90 ? -4.563 -2.946 13.869 1.00 95.50 90 ARG A N 1
ATOM 666 C CA . ARG A 1 90 ? -3.246 -2.294 13.753 1.00 95.50 90 ARG A CA 1
ATOM 667 C C . ARG A 1 90 ? -2.166 -3.280 13.323 1.00 95.50 90 ARG A C 1
ATOM 669 O O . ARG A 1 90 ? -1.305 -2.921 12.525 1.00 95.50 90 ARG A O 1
ATOM 676 N N . SER A 1 91 ? -2.236 -4.519 13.806 1.00 96.19 91 SER A N 1
ATOM 677 C CA . SER A 1 91 ? -1.334 -5.590 13.390 1.00 96.19 91 SER A CA 1
ATOM 678 C C . SER A 1 91 ? -1.468 -5.885 11.895 1.00 96.19 91 SER A C 1
ATOM 680 O O . SER A 1 91 ? -0.454 -5.947 11.208 1.00 96.19 91 SER A O 1
ATOM 682 N N . ASN A 1 92 ? -2.693 -5.958 11.367 1.00 96.00 92 ASN A N 1
ATOM 683 C CA . ASN A 1 92 ? -2.940 -6.1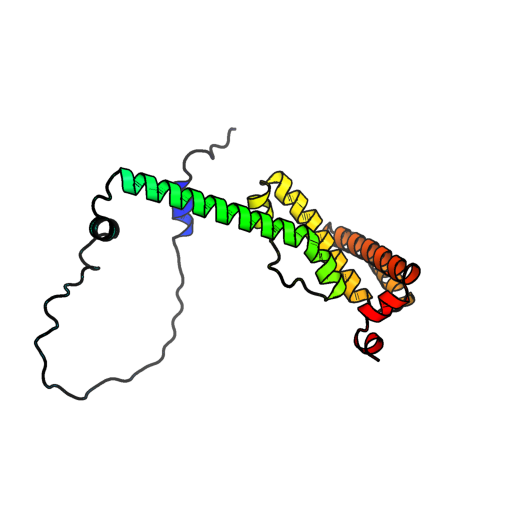81 9.942 1.00 96.00 92 ASN A CA 1
ATOM 684 C C . ASN A 1 92 ? -2.415 -5.033 9.064 1.00 96.00 92 ASN A C 1
ATOM 686 O O . ASN A 1 92 ? -1.828 -5.292 8.014 1.00 96.00 92 ASN A O 1
ATOM 690 N N . VAL A 1 93 ? -2.573 -3.774 9.495 1.00 97.81 93 VAL A N 1
ATOM 691 C CA . VAL A 1 93 ? -1.976 -2.618 8.795 1.00 97.81 93 VAL A CA 1
ATOM 692 C C . VAL A 1 93 ? -0.451 -2.731 8.787 1.00 97.81 93 VAL A C 1
ATOM 694 O O . VAL A 1 93 ? 0.160 -2.669 7.722 1.00 97.81 93 VAL A O 1
ATOM 697 N N . GLY A 1 94 ? 0.153 -2.987 9.950 1.00 96.69 94 GLY A N 1
ATOM 698 C CA . GLY A 1 94 ? 1.602 -3.136 10.069 1.00 96.69 94 GLY A CA 1
ATOM 699 C C . GLY A 1 94 ? 2.160 -4.320 9.273 1.00 96.69 94 GLY A C 1
ATOM 700 O O . GLY A 1 94 ? 3.266 -4.232 8.744 1.00 96.69 94 GLY A O 1
ATOM 701 N N . LEU A 1 95 ? 1.411 -5.419 9.154 1.00 97.19 95 LEU A N 1
ATOM 702 C CA . LEU A 1 95 ? 1.807 -6.587 8.367 1.00 97.19 95 LEU A CA 1
ATOM 703 C C . LEU A 1 95 ? 1.797 -6.281 6.867 1.00 97.19 95 LEU A C 1
ATOM 705 O O . LEU A 1 95 ? 2.723 -6.669 6.155 1.00 97.19 95 LEU A O 1
ATOM 709 N N . ALA A 1 96 ? 0.779 -5.564 6.389 1.00 97.88 96 ALA A N 1
ATOM 710 C CA . ALA A 1 96 ? 0.736 -5.112 5.006 1.00 97.88 96 ALA A CA 1
ATOM 711 C C . ALA A 1 96 ? 1.883 -4.135 4.711 1.00 97.88 96 ALA A C 1
ATOM 713 O O . ALA A 1 96 ? 2.562 -4.298 3.702 1.00 97.88 96 ALA A O 1
ATOM 714 N N . GLU A 1 97 ? 2.161 -3.179 5.604 1.00 97.12 97 GLU A N 1
ATOM 715 C CA . GLU A 1 97 ? 3.288 -2.244 5.453 1.00 97.12 97 GLU A CA 1
ATOM 716 C C . GLU A 1 97 ? 4.642 -2.942 5.289 1.00 97.12 97 GLU A C 1
ATOM 718 O O . GLU A 1 97 ? 5.499 -2.450 4.554 1.00 97.12 97 GLU A O 1
ATOM 723 N N . GLN A 1 98 ? 4.833 -4.069 5.977 1.00 96.69 98 GLN A N 1
ATOM 724 C CA . GLN A 1 98 ? 6.075 -4.839 5.945 1.00 96.69 98 GLN A CA 1
ATOM 725 C C . GLN A 1 98 ? 6.179 -5.739 4.714 1.00 96.69 98 GLN A C 1
ATOM 727 O O . GLN A 1 98 ? 7.252 -5.831 4.129 1.00 96.69 98 GLN A O 1
ATOM 732 N N . ASN A 1 99 ? 5.082 -6.391 4.319 1.00 97.69 99 ASN A N 1
ATOM 733 C CA . ASN A 1 99 ? 5.148 -7.504 3.370 1.00 97.69 99 ASN A CA 1
ATOM 734 C C . ASN A 1 99 ? 4.578 -7.184 1.988 1.00 97.69 99 ASN A C 1
ATOM 736 O O . ASN A 1 99 ? 4.998 -7.792 1.009 1.00 97.69 99 ASN A O 1
ATOM 740 N N . ALA A 1 100 ? 3.633 -6.243 1.872 1.00 97.62 100 ALA A N 1
ATOM 741 C CA . ALA A 1 100 ? 2.861 -6.092 0.639 1.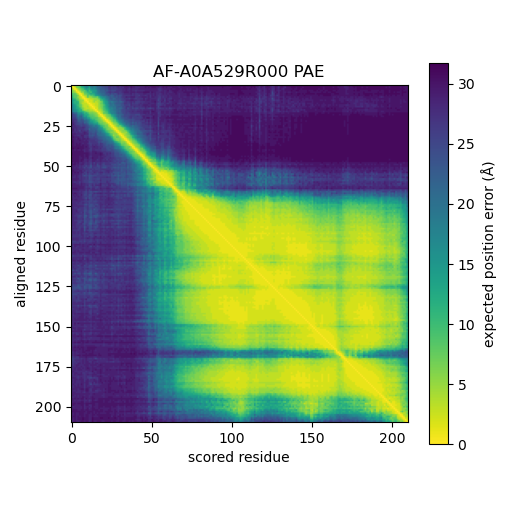00 97.62 100 ALA A CA 1
ATOM 742 C C . ALA A 1 100 ? 3.731 -5.717 -0.564 1.00 97.62 100 ALA A C 1
ATOM 744 O O . ALA A 1 100 ? 3.525 -6.253 -1.645 1.00 97.62 100 ALA A O 1
ATOM 745 N N . ALA A 1 101 ? 4.706 -4.822 -0.392 1.00 97.19 101 ALA A N 1
ATOM 746 C CA . ALA A 1 101 ? 5.585 -4.415 -1.488 1.00 97.19 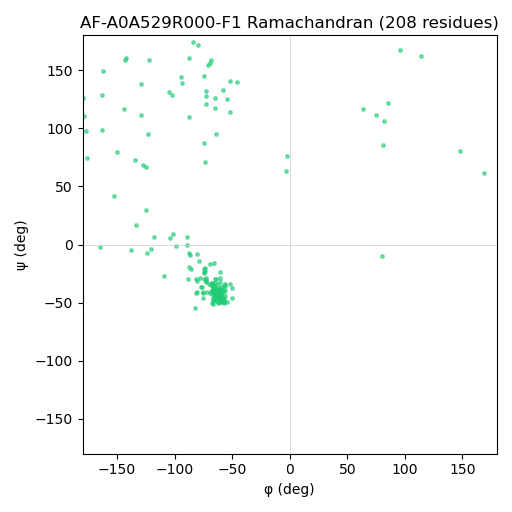101 ALA A CA 1
ATOM 747 C C . ALA A 1 101 ? 6.398 -5.597 -2.038 1.00 97.19 101 ALA A C 1
ATOM 749 O O . ALA A 1 101 ? 6.442 -5.797 -3.250 1.00 97.19 101 ALA A O 1
ATOM 750 N N . ASP A 1 102 ? 6.965 -6.404 -1.146 1.00 95.44 102 ASP A N 1
ATOM 751 C CA . ASP A 1 102 ? 7.781 -7.565 -1.494 1.00 95.44 102 ASP A CA 1
ATOM 752 C C . ASP A 1 102 ? 6.938 -8.712 -2.071 1.00 95.44 102 ASP A C 1
ATOM 754 O O . ASP A 1 102 ? 7.327 -9.337 -3.058 1.00 95.44 102 ASP A O 1
ATOM 758 N N . ASP A 1 103 ? 5.758 -8.974 -1.505 1.00 96.50 103 ASP A N 1
ATOM 759 C CA . ASP A 1 103 ? 4.822 -9.976 -2.026 1.00 96.50 103 ASP A CA 1
ATOM 760 C C . ASP A 1 103 ? 4.328 -9.608 -3.427 1.00 96.50 103 ASP A C 1
ATOM 762 O O . ASP A 1 103 ? 4.307 -10.459 -4.320 1.00 96.50 103 ASP A O 1
ATOM 766 N N . ILE A 1 104 ? 4.001 -8.330 -3.647 1.00 97.12 104 ILE A N 1
ATOM 767 C CA . ILE A 1 104 ? 3.643 -7.814 -4.969 1.00 97.12 104 ILE A CA 1
ATOM 768 C C . ILE A 1 104 ? 4.834 -7.921 -5.918 1.00 97.12 104 ILE A C 1
ATOM 770 O O . ILE A 1 104 ? 4.649 -8.354 -7.048 1.00 97.12 104 ILE A O 1
ATOM 774 N N . ALA A 1 105 ? 6.044 -7.563 -5.484 1.00 94.94 105 ALA A N 1
ATOM 775 C CA . ALA A 1 105 ? 7.238 -7.654 -6.318 1.00 94.94 105 ALA A CA 1
ATOM 776 C C . ALA A 1 105 ? 7.504 -9.081 -6.800 1.00 94.94 105 ALA A C 1
ATOM 778 O O . ALA A 1 105 ? 7.905 -9.261 -7.945 1.00 94.94 105 ALA A O 1
ATOM 779 N N . ARG A 1 106 ? 7.262 -10.084 -5.947 1.00 91.50 106 ARG A N 1
ATOM 780 C CA . ARG A 1 106 ? 7.471 -11.500 -6.273 1.00 91.50 106 ARG A CA 1
ATOM 781 C C . ARG A 1 106 ? 6.332 -12.124 -7.071 1.00 91.50 106 ARG A C 1
ATOM 783 O O . ARG A 1 106 ? 6.591 -12.917 -7.965 1.00 91.50 106 ARG A O 1
ATOM 790 N N . SER A 1 107 ? 5.084 -11.819 -6.723 1.00 91.50 107 SER A N 1
ATOM 791 C CA . SER A 1 107 ? 3.912 -12.570 -7.204 1.00 91.50 107 SER A CA 1
ATOM 792 C C . SER A 1 107 ? 2.892 -11.736 -7.982 1.00 91.50 107 SER A C 1
ATOM 794 O O . SER A 1 107 ? 1.900 -12.269 -8.472 1.00 91.50 107 SER A O 1
ATOM 796 N N . GLY A 1 108 ? 3.104 -10.425 -8.081 1.00 92.94 108 GLY A N 1
ATOM 797 C CA . GLY A 1 108 ? 2.194 -9.476 -8.720 1.00 92.94 108 GLY A CA 1
ATOM 798 C C . GLY A 1 108 ? 1.013 -9.057 -7.844 1.00 92.94 108 GLY A C 1
ATOM 799 O O . GLY A 1 108 ? 0.311 -8.103 -8.181 1.00 92.94 108 GLY A O 1
ATOM 800 N N . ALA A 1 109 ? 0.799 -9.718 -6.704 1.00 94.75 109 ALA A N 1
ATOM 801 C CA . ALA A 1 109 ? -0.308 -9.440 -5.802 1.00 94.75 109 ALA A CA 1
ATOM 802 C C . ALA A 1 109 ? 0.092 -9.583 -4.329 1.00 94.75 109 ALA A C 1
ATOM 804 O O . ALA A 1 109 ? 1.038 -10.274 -3.974 1.00 94.75 109 ALA A O 1
ATOM 805 N N . TYR A 1 110 ? -0.675 -8.939 -3.455 1.00 96.06 110 TYR A N 1
ATOM 806 C CA . TYR A 1 110 ? -0.625 -9.189 -2.019 1.00 96.06 110 TYR A CA 1
ATOM 807 C C . TYR A 1 110 ? -1.827 -10.056 -1.639 1.00 96.06 110 TYR A C 1
ATOM 809 O O . TYR A 1 110 ? -2.955 -9.732 -2.007 1.00 96.06 110 TYR A O 1
ATOM 817 N N . SER A 1 111 ? -1.594 -11.162 -0.930 1.00 93.75 111 SER A N 1
ATOM 818 C CA . SER A 1 111 ? -2.655 -12.102 -0.528 1.00 93.75 111 SER A CA 1
ATOM 819 C C . SER A 1 111 ? -3.528 -11.562 0.609 1.00 93.75 111 SER A C 1
ATOM 821 O O . SER A 1 111 ? -4.681 -11.968 0.762 1.00 93.75 111 SER A O 1
ATOM 823 N N . GLY A 1 112 ? -2.985 -10.636 1.404 1.00 92.69 112 GLY A N 1
ATOM 824 C CA . GLY A 1 112 ? -3.712 -9.948 2.458 1.00 92.69 112 GLY A CA 1
ATOM 825 C C . GLY A 1 112 ? -4.587 -8.809 1.935 1.00 92.69 112 GLY A C 1
ATOM 826 O O . GLY A 1 112 ? -4.524 -8.382 0.781 1.00 92.69 112 GLY A O 1
ATOM 827 N N . LYS A 1 113 ? -5.410 -8.259 2.828 1.00 93.88 113 LYS A N 1
ATOM 828 C CA . LYS A 1 113 ? -6.210 -7.075 2.513 1.00 93.88 113 LYS A CA 1
ATOM 829 C C . LYS A 1 113 ? -5.306 -5.847 2.449 1.00 93.88 113 LYS A C 1
ATOM 831 O O . LYS A 1 113 ? -4.706 -5.475 3.452 1.00 93.88 113 LYS A O 1
ATOM 836 N N . MET A 1 114 ? -5.280 -5.180 1.298 1.00 95.62 114 MET A N 1
ATOM 837 C CA . MET A 1 114 ? -4.585 -3.905 1.131 1.00 95.62 114 MET A CA 1
ATOM 838 C C . MET A 1 114 ? -5.243 -2.823 2.011 1.00 95.62 114 MET A C 1
ATOM 840 O O . MET A 1 114 ? -6.423 -2.515 1.799 1.00 95.62 114 MET A O 1
ATOM 844 N N . PRO A 1 115 ? -4.543 -2.237 2.998 1.00 97.00 115 PRO A N 1
ATOM 845 C CA . PRO A 1 115 ? -5.112 -1.165 3.798 1.00 97.00 115 PRO A CA 1
ATOM 846 C C . PRO A 1 115 ? -5.202 0.125 2.975 1.00 97.00 115 PRO A C 1
ATOM 848 O O . PRO A 1 115 ? -4.250 0.531 2.311 1.00 97.00 115 PRO A O 1
ATOM 851 N N . GLY A 1 116 ? -6.364 0.776 3.021 1.00 96.50 116 GLY A N 1
ATOM 852 C CA . GLY A 1 116 ? -6.562 2.096 2.424 1.00 96.50 116 GLY A CA 1
ATOM 853 C C . GLY A 1 116 ? -6.119 3.224 3.355 1.00 96.50 116 GLY A C 1
ATOM 854 O O . GLY A 1 116 ? -5.834 3.002 4.531 1.00 96.50 116 GLY A O 1
ATOM 855 N N . LYS A 1 117 ? -6.144 4.458 2.849 1.00 97.25 117 LYS A N 1
ATOM 856 C CA . LYS A 1 117 ? -5.754 5.669 3.588 1.00 97.25 117 LYS A CA 1
ATOM 857 C C . LYS A 1 117 ? -6.415 5.793 4.966 1.00 97.25 117 LYS A C 1
ATOM 859 O O . LYS A 1 117 ? -5.739 6.040 5.961 1.00 97.25 117 LYS A O 1
ATOM 864 N N . ASP A 1 118 ? -7.723 5.561 5.044 1.00 97.50 118 ASP A N 1
ATOM 865 C CA . ASP A 1 118 ? -8.453 5.653 6.313 1.00 97.50 118 ASP A CA 1
ATOM 866 C C . ASP A 1 118 ? -7.979 4.615 7.330 1.00 97.50 118 ASP A C 1
ATOM 868 O O . ASP A 1 118 ? -7.978 4.886 8.529 1.00 97.50 118 ASP A O 1
ATOM 872 N N . ALA A 1 119 ? -7.502 3.453 6.873 1.00 97.56 119 ALA A N 1
ATOM 873 C CA . ALA A 1 119 ? -6.992 2.441 7.780 1.00 97.56 119 ALA A CA 1
ATOM 874 C C . ALA A 1 119 ? -5.716 2.911 8.495 1.00 97.56 119 ALA A C 1
ATOM 876 O O . ALA A 1 119 ? -5.567 2.707 9.700 1.00 97.56 119 ALA A O 1
ATOM 877 N N . PHE A 1 120 ? -4.840 3.612 7.775 1.00 98.12 120 PHE A N 1
ATOM 878 C CA . PHE A 1 120 ? -3.646 4.225 8.349 1.00 98.12 120 PHE A CA 1
ATOM 879 C C . PHE A 1 120 ? -3.986 5.367 9.305 1.00 98.12 120 PHE A C 1
ATOM 881 O O . PHE A 1 120 ? -3.396 5.450 10.380 1.00 98.12 120 PHE A O 1
ATOM 888 N N . ARG A 1 121 ? -4.976 6.204 8.971 1.00 97.62 121 ARG A N 1
ATOM 889 C CA . ARG A 1 121 ? -5.458 7.260 9.878 1.00 97.62 121 ARG A CA 1
ATOM 890 C C . ARG A 1 121 ? -6.010 6.696 11.182 1.00 97.62 121 ARG A C 1
ATOM 892 O O . ARG A 1 121 ? -5.729 7.231 12.248 1.00 97.62 121 ARG A O 1
ATOM 899 N N . ILE A 1 122 ? -6.770 5.604 11.106 1.00 96.12 122 ILE A N 1
ATOM 900 C CA . ILE A 1 122 ? -7.299 4.913 12.289 1.00 96.12 122 ILE A CA 1
ATOM 901 C C . ILE A 1 122 ? -6.158 4.279 13.104 1.00 96.12 122 ILE A C 1
ATOM 903 O O . ILE A 1 122 ? -6.196 4.306 14.332 1.00 96.12 122 ILE A O 1
ATOM 907 N N . ALA A 1 123 ? -5.141 3.715 12.445 1.00 96.06 123 ALA A N 1
ATOM 908 C CA . ALA A 1 123 ? -4.041 3.020 13.113 1.00 96.06 123 ALA A CA 1
ATOM 909 C C . ALA A 1 123 ? -2.999 3.957 13.749 1.00 96.06 123 ALA A C 1
ATOM 911 O O . ALA A 1 123 ? -2.468 3.628 14.812 1.00 96.06 123 ALA A O 1
ATOM 912 N N . TYR A 1 124 ? -2.696 5.093 13.117 1.00 95.31 124 TYR A N 1
ATOM 913 C CA . TYR A 1 124 ? -1.566 5.965 13.474 1.00 95.31 124 TYR A CA 1
ATOM 914 C C . TYR A 1 124 ? -1.965 7.414 13.783 1.00 95.31 124 TYR A C 1
ATOM 916 O O . TYR A 1 124 ? -1.144 8.186 14.262 1.00 95.31 124 TYR A O 1
ATOM 924 N N . GLY A 1 125 ? -3.225 7.785 13.563 1.00 95.88 125 GLY A N 1
ATOM 925 C CA . GLY A 1 125 ? -3.698 9.163 13.674 1.00 95.88 125 GLY A CA 1
ATOM 926 C C . GLY A 1 125 ? -3.714 9.891 12.323 1.00 95.88 125 GLY A C 1
ATOM 927 O O . GLY A 1 125 ? -3.172 9.393 11.336 1.00 95.88 125 GLY A O 1
ATOM 928 N N . PRO A 1 126 ? -4.369 11.064 12.250 1.00 94.06 126 PRO A N 1
ATOM 929 C CA . PRO A 1 126 ? -4.662 11.742 10.985 1.00 94.06 126 PRO A CA 1
ATOM 930 C C . PRO A 1 126 ? -3.413 12.222 10.234 1.00 94.06 126 PRO A C 1
ATOM 932 O O . PRO A 1 126 ? -3.363 12.082 9.015 1.00 94.06 126 PRO A O 1
ATOM 935 N N . ASP A 1 127 ? -2.409 12.742 10.945 1.00 93.31 127 ASP A N 1
ATOM 936 C CA . ASP A 1 127 ? -1.212 13.317 10.321 1.00 93.31 127 ASP A CA 1
ATOM 937 C C . ASP A 1 127 ? -0.193 12.229 9.947 1.00 93.31 127 ASP A C 1
ATOM 939 O O . ASP A 1 127 ? 0.188 12.091 8.784 1.00 93.31 127 ASP A O 1
ATOM 943 N N . GLU A 1 128 ? 0.211 11.401 10.919 1.00 96.88 128 GLU A N 1
ATOM 944 C CA . GLU A 1 128 ? 1.167 10.309 10.688 1.00 96.88 128 GLU A CA 1
ATOM 945 C C . GLU A 1 128 ? 0.594 9.236 9.751 1.00 96.88 128 GLU A C 1
ATOM 947 O O . GLU A 1 128 ? 1.318 8.677 8.925 1.00 96.88 128 GLU A O 1
ATOM 952 N N . GLY A 1 129 ? -0.712 8.967 9.833 1.00 97.38 129 GLY A N 1
ATOM 953 C CA . GLY A 1 129 ? -1.380 8.004 8.963 1.00 97.38 129 GLY A CA 1
ATOM 954 C C . GLY A 1 129 ? -1.332 8.403 7.488 1.00 97.38 129 GLY A C 1
ATOM 955 O O . GLY A 1 129 ? -1.091 7.547 6.638 1.00 97.38 129 GLY A O 1
ATOM 956 N N . ASP A 1 130 ? -1.498 9.690 7.172 1.00 96.88 130 ASP A N 1
ATOM 957 C CA . ASP A 1 130 ? -1.414 10.177 5.790 1.00 96.88 130 ASP A CA 1
ATOM 958 C C . ASP A 1 130 ? 0.001 10.028 5.225 1.00 96.88 130 ASP A C 1
ATOM 960 O O . ASP A 1 130 ? 0.164 9.633 4.068 1.00 96.88 130 ASP A O 1
ATOM 964 N N . GLU A 1 131 ? 1.022 10.289 6.041 1.00 96.38 131 GLU A N 1
ATOM 965 C CA . GLU A 1 131 ? 2.417 10.104 5.644 1.00 96.38 131 GLU A CA 1
ATOM 966 C C . GLU A 1 131 ? 2.758 8.632 5.413 1.00 96.38 131 GLU A C 1
ATOM 968 O O . GLU A 1 131 ? 3.243 8.260 4.342 1.00 96.38 131 GLU A O 1
ATOM 973 N N . ARG A 1 132 ? 2.436 7.767 6.379 1.00 97.50 132 ARG A N 1
ATOM 974 C CA . ARG A 1 132 ? 2.696 6.329 6.261 1.00 97.50 132 ARG A CA 1
ATOM 975 C C . ARG A 1 132 ? 1.956 5.707 5.085 1.00 97.50 132 ARG A C 1
ATOM 977 O O . ARG A 1 132 ? 2.541 4.898 4.370 1.00 97.50 132 ARG A O 1
ATOM 984 N N . PHE A 1 133 ? 0.714 6.122 4.829 1.00 97.38 133 PHE A N 1
ATOM 985 C CA . PHE A 1 133 ? -0.030 5.652 3.664 1.00 97.38 133 PHE A CA 1
ATOM 986 C C . PHE A 1 133 ? 0.638 6.058 2.344 1.00 97.38 133 PHE A C 1
ATOM 988 O O . PHE A 1 133 ? 0.690 5.244 1.424 1.00 97.38 133 PHE A O 1
ATOM 995 N N . ARG A 1 134 ? 1.179 7.282 2.236 1.00 95.62 134 ARG A N 1
ATOM 996 C CA . ARG A 1 134 ? 1.916 7.709 1.033 1.00 95.62 134 ARG A CA 1
ATOM 997 C C . ARG A 1 134 ? 3.135 6.827 0.784 1.00 95.62 134 ARG A C 1
ATOM 999 O O . ARG A 1 134 ? 3.281 6.299 -0.316 1.00 95.62 134 ARG A O 1
ATOM 1006 N N . VAL A 1 135 ? 3.956 6.606 1.813 1.00 96.25 135 VAL A N 1
ATOM 1007 C CA . VAL A 1 135 ? 5.136 5.729 1.721 1.00 96.25 135 VAL A CA 1
ATOM 1008 C C . VAL A 1 135 ? 4.730 4.298 1.367 1.00 96.25 135 VAL A C 1
ATOM 1010 O O . VAL A 1 135 ? 5.333 3.681 0.492 1.00 96.25 135 VAL A O 1
ATOM 1013 N N . PHE A 1 136 ? 3.689 3.773 2.012 1.00 97.44 136 PHE A N 1
ATOM 1014 C CA . PHE A 1 136 ? 3.151 2.446 1.735 1.00 97.44 136 PHE A CA 1
ATOM 1015 C C . PHE A 1 136 ? 2.674 2.296 0.286 1.00 97.44 136 PHE A C 1
ATOM 1017 O O . PHE A 1 136 ? 3.068 1.349 -0.395 1.00 97.44 136 PHE A O 1
ATOM 1024 N N . SER A 1 137 ? 1.866 3.243 -0.201 1.00 96.12 137 SER A N 1
ATOM 1025 C CA . SER A 1 137 ? 1.357 3.239 -1.575 1.00 96.12 137 SER A CA 1
ATOM 1026 C C . SER A 1 137 ? 2.502 3.281 -2.580 1.00 96.12 137 SER A C 1
ATOM 1028 O O . SER A 1 137 ? 2.529 2.462 -3.497 1.00 96.12 137 SER A O 1
ATOM 1030 N N . TRP A 1 138 ? 3.481 4.165 -2.363 1.00 96.31 138 TRP A N 1
ATOM 1031 C C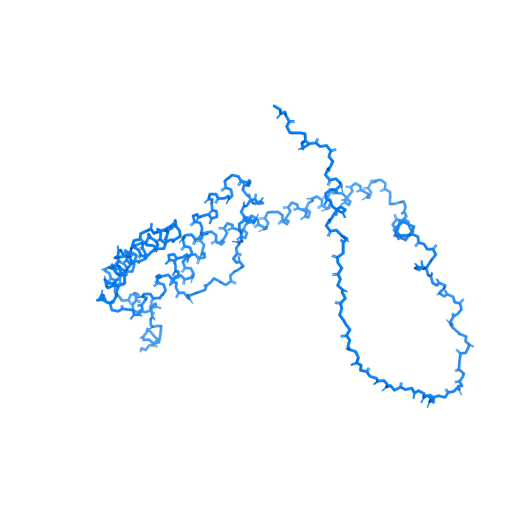A . TRP A 1 138 ? 4.667 4.264 -3.212 1.00 96.31 138 TRP A CA 1
ATOM 1032 C C . TRP A 1 138 ? 5.463 2.952 -3.242 1.00 96.31 138 TRP A C 1
ATOM 1034 O O . TRP A 1 138 ? 5.811 2.470 -4.317 1.00 96.31 138 TRP A O 1
ATOM 1044 N N . ARG A 1 139 ? 5.687 2.300 -2.091 1.00 97.56 139 ARG A N 1
ATOM 1045 C CA . ARG A 1 139 ? 6.361 0.986 -2.042 1.00 97.56 139 ARG A CA 1
ATOM 1046 C C . ARG A 1 139 ? 5.576 -0.094 -2.786 1.00 97.56 139 ARG A C 1
ATOM 1048 O O . ARG A 1 139 ? 6.173 -0.913 -3.479 1.00 97.56 139 ARG A O 1
ATOM 1055 N N . ALA A 1 140 ? 4.249 -0.093 -2.674 1.00 97.00 140 ALA A N 1
ATOM 1056 C CA . ALA A 1 140 ? 3.402 -1.022 -3.414 1.00 97.00 140 ALA A CA 1
ATOM 1057 C C . ALA A 1 140 ? 3.463 -0.770 -4.935 1.00 97.00 140 ALA A C 1
ATOM 1059 O O . ALA A 1 140 ? 3.451 -1.728 -5.708 1.00 97.00 140 ALA A O 1
ATOM 1060 N N . ASP A 1 141 ? 3.557 0.491 -5.374 1.00 96.50 141 ASP A N 1
ATOM 1061 C CA . ASP A 1 141 ? 3.787 0.854 -6.780 1.00 96.50 141 ASP A CA 1
ATOM 1062 C C . ASP A 1 141 ? 5.152 0.379 -7.281 1.00 96.50 141 ASP A C 1
ATOM 1064 O O . ASP A 1 141 ? 5.231 -0.222 -8.354 1.00 96.50 141 ASP A O 1
ATOM 1068 N N . VAL A 1 142 ? 6.213 0.571 -6.491 1.00 97.50 142 VAL A N 1
ATOM 1069 C CA . VAL A 1 142 ? 7.546 0.026 -6.791 1.00 97.50 142 VAL A CA 1
ATOM 1070 C C . VAL A 1 142 ? 7.479 -1.492 -6.944 1.00 97.50 142 VAL A C 1
ATOM 1072 O O . VAL A 1 142 ? 7.969 -2.016 -7.941 1.00 97.50 142 VAL A O 1
ATOM 1075 N N . GLY A 1 143 ? 6.821 -2.197 -6.019 1.00 97.06 143 GLY A N 1
ATOM 1076 C CA . GLY A 1 143 ? 6.639 -3.648 -6.106 1.00 97.06 143 GLY A CA 1
ATOM 1077 C C . GLY A 1 143 ? 5.955 -4.077 -7.408 1.00 97.06 143 GLY A C 1
ATOM 1078 O O . GLY A 1 143 ? 6.439 -4.977 -8.092 1.00 97.06 143 GLY A O 1
ATOM 1079 N N . ARG A 1 144 ? 4.886 -3.382 -7.826 1.00 96.44 144 ARG A N 1
ATOM 1080 C CA . ARG A 1 144 ? 4.208 -3.657 -9.110 1.00 96.44 144 ARG A CA 1
ATOM 1081 C C . ARG A 1 144 ? 5.144 -3.494 -10.307 1.00 96.44 144 ARG A C 1
ATOM 1083 O O . ARG A 1 144 ? 5.116 -4.315 -11.221 1.00 96.44 144 ARG A O 1
ATOM 1090 N N . GLN A 1 145 ? 5.963 -2.443 -10.307 1.00 96.31 145 GLN A N 1
ATOM 1091 C CA . GLN A 1 145 ? 6.936 -2.196 -11.373 1.00 96.31 145 GLN A CA 1
ATOM 1092 C C . GLN A 1 145 ? 8.030 -3.268 -11.393 1.00 96.31 145 GLN A C 1
ATOM 1094 O O . GLN A 1 145 ? 8.363 -3.770 -12.463 1.00 96.31 145 GLN A O 1
ATOM 1099 N N . VAL A 1 146 ? 8.545 -3.667 -10.223 1.00 96.19 146 VAL A N 1
ATOM 1100 C CA . VAL A 1 146 ? 9.529 -4.754 -10.106 1.00 96.19 146 VAL A CA 1
ATOM 1101 C C . VAL A 1 146 ? 8.975 -6.036 -10.717 1.00 96.19 146 VAL A C 1
ATOM 1103 O O . VAL A 1 146 ? 9.642 -6.612 -11.573 1.00 96.19 146 VAL A O 1
ATOM 1106 N N . TYR A 1 147 ? 7.752 -6.431 -10.349 1.00 95.19 147 TYR A N 1
ATOM 1107 C CA . TYR A 1 147 ? 7.089 -7.611 -10.907 1.00 95.19 147 TYR A CA 1
ATOM 1108 C C . TYR A 1 147 ? 6.974 -7.539 -12.435 1.00 95.19 147 TYR A C 1
ATOM 1110 O O . TYR A 1 147 ? 7.396 -8.453 -13.140 1.00 95.19 147 TYR A O 1
ATOM 1118 N N . GLY A 1 148 ? 6.497 -6.409 -12.972 1.00 93.69 148 GLY A N 1
ATOM 1119 C CA . GLY A 1 148 ? 6.393 -6.208 -14.421 1.00 93.69 148 GLY A CA 1
ATOM 1120 C C . GLY A 1 148 ? 7.738 -6.274 -15.158 1.00 93.69 148 GLY A C 1
ATOM 1121 O O . GLY A 1 148 ? 7.788 -6.674 -16.320 1.00 93.69 148 GLY A O 1
ATOM 1122 N N . MET A 1 149 ? 8.837 -5.924 -14.487 1.00 93.88 149 MET A N 1
ATOM 1123 C CA . MET A 1 149 ? 10.191 -5.947 -15.047 1.00 93.88 149 MET A CA 1
ATOM 1124 C C . MET A 1 149 ? 10.901 -7.300 -14.903 1.00 93.88 149 MET A C 1
ATOM 1126 O O . MET A 1 149 ? 11.981 -7.466 -15.476 1.00 93.88 149 MET A O 1
ATOM 1130 N N . GLN A 1 150 ? 10.336 -8.273 -14.175 1.00 88.69 150 GLN A N 1
ATOM 1131 C CA . GLN A 1 150 ? 11.012 -9.543 -13.876 1.00 88.69 150 GLN A CA 1
ATOM 1132 C C . GLN A 1 150 ? 11.463 -10.301 -15.133 1.00 88.69 150 GLN A C 1
ATOM 1134 O O . GLN A 1 150 ? 12.571 -10.829 -15.199 1.00 88.69 150 GLN A O 1
ATOM 1139 N N . ILE A 1 151 ? 10.636 -10.282 -16.173 1.00 88.00 151 ILE A N 1
ATOM 1140 C CA . ILE A 1 151 ? 10.905 -10.980 -17.436 1.00 88.00 151 ILE A CA 1
ATOM 1141 C C . ILE A 1 151 ? 11.470 -10.066 -18.533 1.00 88.00 151 ILE A C 1
ATOM 1143 O O . ILE A 1 151 ? 11.771 -10.531 -19.629 1.00 88.00 151 ILE A O 1
ATOM 1147 N N . MET A 1 152 ? 11.628 -8.766 -18.263 1.00 91.25 152 MET A N 1
ATOM 1148 C CA . MET A 1 152 ? 12.125 -7.808 -19.254 1.00 91.25 152 MET A CA 1
ATOM 1149 C C . MET A 1 152 ? 13.627 -7.966 -19.489 1.00 91.25 152 MET A C 1
ATOM 1151 O O . MET A 1 152 ? 14.408 -8.181 -18.568 1.00 91.25 152 MET A O 1
ATOM 1155 N N . THR A 1 153 ? 14.104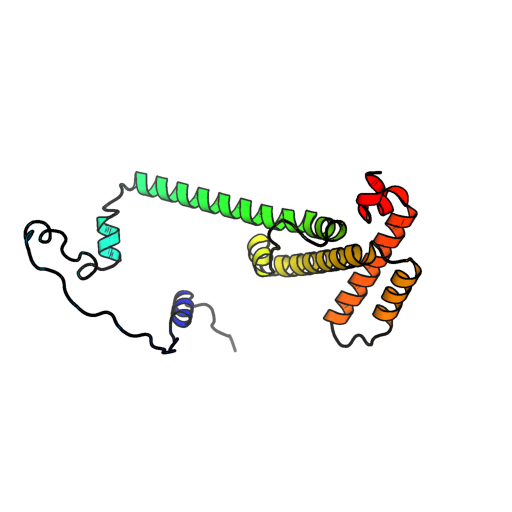 -7.761 -20.705 1.00 90.69 153 THR A N 1
ATOM 1156 C CA . THR A 1 153 ? 15.544 -7.665 -20.977 1.00 90.69 153 THR A CA 1
ATOM 1157 C C . THR A 1 153 ? 16.142 -6.394 -20.365 1.00 90.69 153 THR A C 1
ATOM 1159 O O . THR A 1 153 ? 15.454 -5.397 -20.148 1.00 90.69 153 THR A O 1
ATOM 1162 N N . ASN A 1 154 ? 17.462 -6.368 -20.135 1.00 91.38 154 ASN A N 1
ATOM 1163 C CA . ASN A 1 154 ? 18.132 -5.148 -19.654 1.00 91.38 154 ASN A CA 1
ATOM 1164 C C . ASN A 1 154 ? 17.880 -3.947 -20.585 1.00 91.38 154 ASN A C 1
ATOM 1166 O O . ASN A 1 154 ? 17.756 -2.817 -20.121 1.00 91.38 154 ASN A O 1
ATOM 1170 N N . ARG A 1 155 ? 17.768 -4.189 -21.900 1.00 93.50 155 ARG A N 1
ATOM 1171 C CA . ARG A 1 155 ? 17.460 -3.151 -22.890 1.00 93.50 155 ARG A CA 1
ATOM 1172 C C . ARG A 1 155 ? 16.064 -2.565 -22.684 1.00 93.50 155 ARG A C 1
ATOM 1174 O O . ARG A 1 155 ? 15.924 -1.348 -22.743 1.00 93.50 155 ARG A O 1
ATOM 1181 N N . GLU A 1 156 ? 15.065 -3.409 -22.445 1.00 93.56 156 GLU A N 1
ATOM 1182 C CA . GLU A 1 156 ? 13.686 -2.977 -22.187 1.00 93.56 156 GLU A CA 1
ATOM 1183 C C . GLU A 1 156 ? 13.578 -2.207 -20.872 1.00 93.56 156 GLU A C 1
ATOM 1185 O O . GLU A 1 156 ? 12.945 -1.159 -20.840 1.00 93.56 156 GLU A O 1
ATOM 1190 N N . ILE A 1 157 ? 14.280 -2.641 -19.822 1.00 92.50 157 ILE A N 1
ATOM 1191 C CA . ILE A 1 157 ? 14.314 -1.922 -18.540 1.00 92.50 157 ILE A CA 1
ATOM 1192 C C . ILE A 1 157 ? 14.952 -0.531 -18.702 1.00 92.50 157 ILE A C 1
ATOM 1194 O O . ILE A 1 157 ? 14.431 0.460 -18.191 1.00 92.50 157 ILE A O 1
ATOM 1198 N N . HIS A 1 158 ? 16.058 -0.415 -19.447 1.00 92.94 158 HIS A N 1
ATOM 1199 C CA . HIS A 1 158 ? 16.667 0.890 -19.730 1.00 92.94 158 HIS A CA 1
ATOM 1200 C C . HIS A 1 158 ? 15.794 1.782 -20.623 1.00 92.94 158 HIS A C 1
ATOM 1202 O O . HIS A 1 158 ? 15.823 3.004 -20.467 1.00 92.94 158 HIS A O 1
ATOM 1208 N N . ALA A 1 159 ? 15.033 1.196 -21.551 1.00 92.94 159 ALA A N 1
ATOM 1209 C CA . ALA A 1 159 ? 14.055 1.933 -22.346 1.00 92.94 159 ALA A CA 1
ATOM 1210 C C . ALA A 1 159 ? 12.915 2.454 -21.460 1.00 92.94 159 ALA A C 1
ATOM 1212 O O . ALA A 1 159 ? 12.643 3.647 -21.487 1.00 92.94 159 ALA A O 1
ATOM 1213 N N . ALA A 1 160 ? 12.351 1.607 -20.593 1.00 88.94 160 ALA A N 1
ATOM 1214 C CA . ALA A 1 160 ? 11.302 1.990 -19.650 1.00 88.94 160 ALA A CA 1
ATOM 1215 C C . ALA A 1 160 ? 11.735 3.141 -18.725 1.00 88.94 160 ALA A C 1
ATOM 1217 O O . ALA A 1 160 ? 10.959 4.066 -18.495 1.00 88.94 160 ALA A O 1
ATOM 1218 N N . LEU A 1 161 ? 12.985 3.124 -18.243 1.00 92.25 161 LEU A N 1
ATOM 1219 C CA . LEU A 1 161 ? 13.542 4.230 -17.458 1.00 92.25 161 LEU A CA 1
ATOM 1220 C C . LEU A 1 161 ? 13.590 5.536 -18.266 1.00 92.25 161 LEU A C 1
ATOM 1222 O O . LEU A 1 161 ? 13.140 6.577 -17.798 1.00 92.25 161 LEU A O 1
ATOM 1226 N N . ARG A 1 162 ? 14.105 5.478 -19.499 1.00 91.38 162 ARG A N 1
ATOM 1227 C CA . ARG A 1 162 ? 14.191 6.653 -20.376 1.00 91.38 162 ARG A CA 1
ATOM 1228 C C . ARG A 1 162 ? 12.812 7.208 -20.719 1.00 91.38 162 ARG A C 1
ATOM 1230 O O . ARG A 1 162 ? 12.637 8.423 -20.727 1.00 91.38 162 ARG A O 1
ATOM 1237 N N . ASP A 1 163 ? 11.858 6.336 -21.017 1.00 87.69 163 ASP A N 1
ATOM 1238 C CA . ASP A 1 163 ? 10.496 6.725 -21.377 1.00 87.69 163 ASP A CA 1
ATOM 1239 C C . ASP A 1 163 ? 9.784 7.385 -20.192 1.00 87.69 163 ASP A C 1
ATOM 1241 O O . ASP A 1 163 ? 9.065 8.367 -20.382 1.00 87.69 163 ASP A O 1
ATOM 1245 N N . ALA A 1 164 ? 10.038 6.910 -18.967 1.00 85.50 164 ALA A N 1
ATOM 1246 C CA . ALA A 1 164 ? 9.553 7.557 -17.755 1.00 85.50 164 ALA A CA 1
ATOM 1247 C C . ALA A 1 164 ? 10.120 8.981 -17.610 1.00 85.50 164 ALA A C 1
ATOM 1249 O O . ALA A 1 164 ? 9.355 9.907 -17.343 1.00 85.50 164 ALA A O 1
ATOM 1250 N N . ASP A 1 165 ? 11.420 9.177 -17.852 1.00 82.44 165 ASP A N 1
ATOM 1251 C CA . ASP A 1 165 ? 12.099 10.477 -17.722 1.00 82.44 165 ASP A CA 1
ATOM 1252 C C . ASP A 1 165 ? 11.790 11.473 -18.855 1.00 82.44 165 ASP A C 1
ATOM 1254 O O . ASP A 1 165 ? 11.919 12.683 -18.673 1.00 82.44 165 ASP A O 1
ATOM 1258 N N . SER A 1 166 ? 11.379 10.996 -20.033 1.00 73.94 166 SER A N 1
ATOM 1259 C CA . SER A 1 166 ? 11.244 11.834 -21.239 1.00 73.94 166 SER A CA 1
ATOM 1260 C C . SER A 1 166 ? 9.951 12.664 -21.300 1.00 73.94 166 SER A C 1
ATOM 1262 O O . SER A 1 166 ? 9.800 13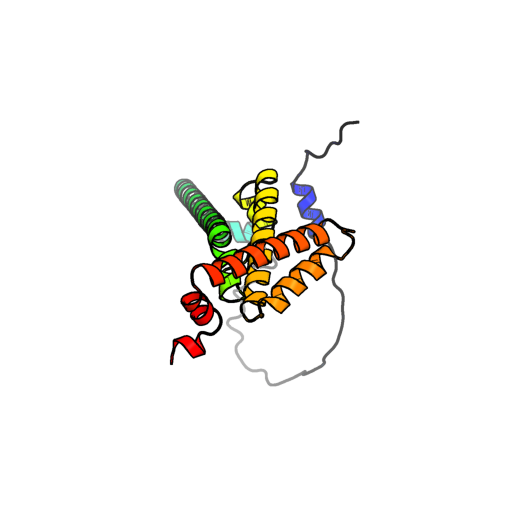.499 -22.193 1.00 73.94 166 SER A O 1
ATOM 1264 N N . GLY A 1 167 ? 9.004 12.451 -20.382 1.00 67.69 167 GLY A N 1
ATOM 1265 C CA . GLY A 1 167 ? 7.732 13.178 -20.336 1.00 67.69 167 GLY A CA 1
ATOM 1266 C C . GLY A 1 167 ? 7.772 14.398 -19.405 1.00 67.69 167 GLY A C 1
ATOM 1267 O O . GLY A 1 167 ? 8.305 14.294 -18.297 1.00 67.69 167 GLY A O 1
ATOM 1268 N N . PRO A 1 168 ? 7.170 15.548 -19.779 1.00 71.25 168 PRO A N 1
ATOM 1269 C CA . PRO A 1 168 ? 7.039 16.666 -18.857 1.00 71.25 168 PRO A CA 1
ATOM 1270 C C . PRO A 1 168 ? 6.265 16.231 -17.608 1.00 71.25 168 PRO A C 1
ATOM 1272 O O . PRO A 1 168 ? 5.216 15.594 -17.678 1.00 71.25 168 PRO A O 1
ATOM 1275 N N . SER A 1 169 ? 6.808 16.588 -16.450 1.00 74.75 169 SER A N 1
ATOM 1276 C CA . SER A 1 169 ? 6.250 16.332 -15.124 1.00 74.75 169 SER A CA 1
ATOM 1277 C C . SER A 1 169 ? 5.053 17.244 -14.855 1.00 74.75 169 SER A C 1
ATOM 1279 O O . SER A 1 169 ? 5.151 18.202 -14.097 1.00 74.75 169 SER A O 1
ATOM 1281 N N . ILE A 1 170 ? 3.935 17.000 -15.535 1.00 78.12 170 ILE A N 1
ATOM 1282 C CA . ILE A 1 170 ? 2.757 17.877 -15.475 1.00 78.12 170 ILE A CA 1
ATOM 1283 C C . ILE A 1 170 ? 1.917 17.681 -14.206 1.00 78.12 170 ILE A C 1
ATOM 1285 O O . ILE A 1 170 ? 1.107 18.547 -13.881 1.00 78.12 170 ILE A O 1
ATOM 1289 N N . SER A 1 171 ? 2.131 16.594 -13.458 1.00 86.25 171 SER A N 1
ATOM 1290 C CA . SER A 1 171 ? 1.471 16.337 -12.176 1.00 86.25 171 SER A CA 1
ATOM 1291 C C . SER A 1 171 ? 2.396 15.678 -11.144 1.00 86.25 171 SER A C 1
ATOM 1293 O O . SER A 1 171 ? 3.397 15.046 -11.494 1.00 86.25 171 SER A O 1
ATOM 1295 N N . GLN A 1 172 ? 2.027 15.780 -9.860 1.00 84.69 172 GLN A N 1
ATOM 1296 C CA . GLN A 1 172 ? 2.696 15.047 -8.776 1.00 84.69 172 GLN A CA 1
ATOM 1297 C C . GLN A 1 172 ? 2.605 13.530 -8.990 1.00 84.69 172 GLN A C 1
ATOM 1299 O O . GLN A 1 172 ? 3.573 12.820 -8.763 1.00 84.69 172 GLN A O 1
ATOM 1304 N N . GLN A 1 173 ? 1.479 13.038 -9.511 1.00 83.81 173 GLN A N 1
ATOM 1305 C CA . GLN A 1 173 ? 1.299 11.618 -9.807 1.00 83.81 173 GLN A CA 1
ATOM 1306 C C . GLN A 1 173 ? 2.292 11.119 -10.868 1.00 83.81 173 GLN A C 1
ATOM 1308 O O . GLN A 1 173 ? 2.811 10.009 -10.758 1.00 83.81 173 GLN A O 1
ATOM 1313 N N . ASP A 1 174 ? 2.600 11.942 -11.876 1.00 85.88 174 ASP A N 1
ATOM 1314 C CA . ASP A 1 174 ? 3.620 11.602 -12.873 1.00 85.88 174 ASP A CA 1
ATOM 1315 C C . ASP A 1 174 ? 5.022 11.569 -12.257 1.00 85.88 174 ASP A C 1
ATOM 1317 O O . ASP A 1 174 ? 5.861 10.774 -12.679 1.00 85.88 174 ASP A O 1
ATOM 1321 N N . GLN A 1 175 ? 5.283 12.428 -11.266 1.00 88.12 175 GLN A N 1
ATOM 1322 C CA . GLN A 1 175 ? 6.542 12.433 -10.519 1.00 88.12 175 GLN A CA 1
ATOM 1323 C C . GLN A 1 175 ? 6.691 11.179 -9.668 1.00 88.12 175 GLN A C 1
ATOM 1325 O O . GLN A 1 175 ? 7.688 10.474 -9.813 1.00 88.12 175 GLN A O 1
ATOM 1330 N N . ASP A 1 176 ? 5.669 10.840 -8.886 1.00 88.69 176 ASP A N 1
ATOM 1331 C CA . ASP A 1 176 ? 5.665 9.643 -8.048 1.00 88.69 176 ASP A CA 1
ATOM 1332 C C . ASP A 1 176 ? 5.844 8.375 -8.906 1.00 88.69 176 ASP A C 1
ATOM 1334 O O . ASP A 1 176 ? 6.599 7.468 -8.552 1.00 88.69 176 ASP A O 1
ATOM 1338 N N . ARG A 1 177 ? 5.216 8.334 -10.092 1.00 88.19 177 ARG A N 1
ATOM 1339 C CA . ARG A 1 177 ? 5.378 7.237 -11.058 1.00 88.19 177 ARG A CA 1
ATOM 1340 C C . ARG A 1 177 ? 6.803 7.138 -11.606 1.00 88.19 177 ARG A C 1
ATOM 1342 O O . ARG A 1 177 ? 7.322 6.023 -11.723 1.00 88.19 177 ARG A O 1
ATOM 1349 N N . ARG A 1 178 ? 7.433 8.261 -11.970 1.00 90.31 178 ARG A N 1
ATOM 1350 C CA . ARG A 1 178 ? 8.838 8.283 -12.420 1.00 90.31 178 ARG A CA 1
ATOM 1351 C C . ARG A 1 178 ? 9.766 7.762 -11.333 1.00 90.31 178 ARG A C 1
ATOM 1353 O O . ARG A 1 178 ? 10.561 6.862 -11.590 1.00 90.31 178 ARG A O 1
ATOM 1360 N N . GLU A 1 179 ? 9.616 8.270 -10.115 1.00 92.62 179 GLU A N 1
ATOM 1361 C CA . GLU A 1 179 ? 10.437 7.869 -8.972 1.00 92.62 179 GLU A CA 1
ATOM 1362 C C . GLU A 1 179 ? 10.267 6.385 -8.640 1.00 92.62 179 GLU A C 1
ATOM 1364 O O . GLU A 1 179 ? 11.258 5.678 -8.446 1.00 92.62 179 GLU A O 1
ATOM 1369 N N . ALA A 1 180 ? 9.031 5.877 -8.654 1.00 94.00 180 ALA A N 1
ATOM 1370 C CA . ALA A 1 180 ? 8.768 4.455 -8.463 1.00 94.00 180 ALA A CA 1
ATOM 1371 C C . ALA A 1 180 ? 9.405 3.593 -9.571 1.00 94.00 180 ALA A C 1
ATOM 1373 O O . ALA A 1 180 ? 9.972 2.537 -9.287 1.00 94.00 180 ALA A O 1
ATOM 1374 N N . THR A 1 181 ? 9.366 4.059 -10.826 1.00 94.44 181 THR A N 1
ATOM 1375 C CA . THR A 1 181 ? 10.007 3.375 -11.963 1.00 94.44 181 THR A CA 1
ATOM 1376 C C . THR A 1 181 ? 11.525 3.324 -11.785 1.00 94.44 181 THR A C 1
ATOM 1378 O O . THR A 1 181 ? 12.120 2.255 -11.904 1.00 94.44 181 THR A O 1
ATOM 1381 N N . ALA A 1 182 ? 12.158 4.448 -11.440 1.00 95.38 182 ALA A N 1
ATOM 1382 C CA . ALA A 1 182 ? 13.598 4.514 -11.204 1.00 95.38 182 ALA A CA 1
ATOM 1383 C C . ALA A 1 182 ? 14.040 3.609 -10.039 1.00 95.38 182 ALA A C 1
ATOM 1385 O O . ALA A 1 182 ? 15.029 2.880 -10.160 1.00 95.38 182 ALA A O 1
ATOM 1386 N N . ALA A 1 183 ? 13.281 3.595 -8.938 1.00 96.62 183 ALA A N 1
ATOM 1387 C CA . ALA A 1 183 ? 13.536 2.710 -7.804 1.00 96.62 183 ALA A CA 1
ATOM 1388 C C . ALA A 1 183 ? 13.422 1.225 -8.195 1.00 96.62 183 ALA A C 1
ATOM 1390 O O . ALA A 1 183 ? 14.311 0.434 -7.871 1.00 96.62 183 ALA A O 1
ATOM 1391 N N . ALA A 1 184 ? 12.378 0.850 -8.942 1.00 96.75 184 ALA A N 1
ATOM 1392 C CA . ALA A 1 184 ? 12.184 -0.519 -9.419 1.00 96.75 184 ALA A CA 1
ATOM 1393 C C . ALA A 1 184 ? 13.318 -0.984 -10.346 1.00 96.75 184 ALA A C 1
ATOM 1395 O O . ALA A 1 184 ? 13.852 -2.079 -10.163 1.00 96.75 184 ALA A O 1
ATOM 1396 N N . VAL A 1 185 ? 13.749 -0.131 -11.284 1.00 95.88 185 VAL A N 1
ATOM 1397 C CA . VAL A 1 185 ? 14.900 -0.402 -12.163 1.00 95.88 185 VAL A CA 1
ATOM 1398 C C . VAL A 1 185 ? 16.156 -0.674 -11.335 1.00 95.88 185 VAL A C 1
ATOM 1400 O O . VAL A 1 185 ? 16.864 -1.650 -11.592 1.00 95.88 185 VAL A O 1
ATOM 1403 N N . GLY A 1 186 ? 16.420 0.160 -10.324 1.00 94.06 186 GLY A N 1
ATOM 1404 C CA . GLY A 1 186 ? 17.553 -0.011 -9.416 1.00 94.06 186 GLY A CA 1
ATOM 1405 C C . GLY A 1 186 ? 17.524 -1.353 -8.681 1.00 94.06 186 GLY A C 1
ATOM 1406 O O . GLY A 1 186 ? 18.537 -2.054 -8.652 1.00 94.06 186 GLY A O 1
ATOM 1407 N N . LEU A 1 187 ? 16.362 -1.741 -8.144 1.00 94.12 187 LEU A N 1
ATOM 1408 C CA . LEU A 1 187 ? 16.173 -3.020 -7.452 1.00 94.12 187 LEU A CA 1
ATOM 1409 C C . LEU A 1 187 ? 16.403 -4.217 -8.383 1.00 94.12 187 LEU A C 1
ATOM 1411 O O . LEU A 1 187 ? 17.197 -5.098 -8.055 1.00 94.12 187 LEU A O 1
ATOM 1415 N N . VAL A 1 188 ? 15.773 -4.230 -9.562 1.00 93.88 188 VAL A N 1
ATOM 1416 C CA . VAL A 1 188 ? 15.885 -5.342 -10.521 1.00 93.88 188 VAL A CA 1
ATOM 1417 C C . VAL A 1 188 ? 17.315 -5.497 -11.033 1.00 93.88 188 VAL A C 1
ATOM 1419 O O . VAL A 1 188 ? 17.860 -6.602 -11.031 1.00 93.88 188 VAL A O 1
ATOM 1422 N N . MET A 1 189 ? 17.952 -4.398 -11.443 1.00 92.69 189 MET A N 1
ATOM 1423 C CA . MET A 1 189 ? 19.327 -4.433 -11.948 1.00 92.69 189 MET A CA 1
ATOM 1424 C C . MET A 1 189 ? 20.318 -4.856 -10.867 1.00 92.69 189 MET A C 1
ATOM 1426 O O . MET A 1 189 ? 21.260 -5.597 -11.153 1.00 92.69 189 MET A O 1
ATOM 1430 N N . ASN A 1 190 ? 20.106 -4.424 -9.620 1.00 92.56 190 ASN A N 1
ATOM 1431 C CA . ASN A 1 190 ? 20.934 -4.876 -8.513 1.00 92.56 190 ASN A CA 1
ATOM 1432 C C . ASN A 1 190 ? 20.737 -6.372 -8.238 1.00 92.56 190 ASN A C 1
ATOM 1434 O O . ASN A 1 190 ? 21.738 -7.072 -8.131 1.00 92.56 190 ASN A O 1
ATOM 1438 N N . HIS A 1 191 ? 19.494 -6.868 -8.204 1.00 89.19 191 HIS A N 1
ATOM 1439 C CA . HIS A 1 191 ? 19.211 -8.285 -7.956 1.00 89.19 191 HIS A CA 1
ATOM 1440 C C . HIS A 1 191 ? 19.851 -9.183 -9.024 1.00 89.19 191 HIS A C 1
ATOM 1442 O O . HIS A 1 191 ? 20.598 -10.096 -8.686 1.00 89.19 191 HIS A O 1
ATOM 1448 N N . ARG A 1 192 ? 19.698 -8.840 -10.312 1.00 90.12 192 ARG A N 1
ATOM 1449 C CA . ARG A 1 192 ? 20.366 -9.541 -11.427 1.00 90.12 192 ARG A CA 1
ATOM 1450 C C . ARG A 1 192 ? 21.887 -9.559 -11.305 1.00 90.12 192 ARG A C 1
ATOM 1452 O O . ARG A 1 192 ? 22.530 -10.511 -11.734 1.00 90.12 192 ARG A O 1
ATOM 1459 N N . ARG A 1 193 ? 22.472 -8.484 -10.771 1.00 89.69 193 ARG A N 1
ATOM 1460 C CA . ARG A 1 193 ? 23.923 -8.355 -10.599 1.00 89.69 193 ARG A CA 1
ATOM 1461 C C . ARG A 1 193 ? 24.438 -9.187 -9.428 1.00 89.69 193 ARG A C 1
ATOM 1463 O O . ARG A 1 193 ? 25.529 -9.738 -9.531 1.00 89.69 193 ARG A O 1
ATOM 1470 N N . THR A 1 194 ? 23.712 -9.216 -8.314 1.00 92.44 194 THR A N 1
ATOM 1471 C CA . THR A 1 194 ? 24.161 -9.880 -7.082 1.00 92.44 194 THR A CA 1
ATOM 1472 C C . THR A 1 194 ? 23.778 -11.353 -7.025 1.00 92.44 194 THR A C 1
ATOM 1474 O O . THR A 1 194 ? 24.505 -12.124 -6.410 1.00 92.44 194 THR A O 1
ATOM 1477 N N . ASP A 1 195 ? 22.673 -11.740 -7.665 1.00 86.00 195 ASP A N 1
ATOM 1478 C CA . ASP A 1 195 ? 22.185 -13.117 -7.723 1.00 86.00 195 ASP A CA 1
ATOM 1479 C C . ASP A 1 195 ? 21.415 -13.388 -9.026 1.00 86.00 195 ASP A C 1
ATOM 1481 O O . ASP A 1 195 ? 20.187 -13.395 -9.086 1.00 86.00 195 ASP A O 1
ATOM 1485 N N . ALA A 1 196 ? 22.153 -13.615 -10.112 1.00 81.56 196 ALA A N 1
ATOM 1486 C CA . ALA A 1 196 ? 21.545 -13.920 -11.404 1.00 81.56 196 ALA A CA 1
ATOM 1487 C C . ALA A 1 196 ? 20.771 -15.255 -11.404 1.00 81.56 196 ALA A C 1
ATOM 1489 O O . ALA A 1 196 ? 19.778 -15.383 -12.119 1.00 81.56 196 ALA A O 1
ATOM 1490 N N . GLY A 1 197 ? 21.225 -16.248 -10.630 1.00 77.88 197 GLY A N 1
ATOM 1491 C CA . GLY A 1 197 ? 20.623 -17.584 -10.588 1.00 77.88 197 GLY A CA 1
ATOM 1492 C C . GLY A 1 197 ? 19.310 -17.607 -9.808 1.00 77.88 197 GLY A C 1
ATOM 1493 O O . GLY A 1 197 ? 18.311 -18.131 -10.307 1.00 77.88 197 GLY A O 1
ATOM 1494 N N . GLY A 1 198 ? 19.290 -16.982 -8.627 1.00 80.62 198 GLY A N 1
ATOM 1495 C CA . GLY A 1 198 ? 18.069 -16.779 -7.849 1.00 80.62 198 GLY A CA 1
ATOM 1496 C C . GLY A 1 198 ? 17.062 -15.927 -8.610 1.00 80.62 198 GLY A C 1
ATOM 1497 O O . GLY A 1 198 ? 15.904 -16.317 -8.727 1.00 80.62 198 GLY A O 1
ATOM 1498 N N . TYR A 1 199 ? 17.519 -14.856 -9.267 1.00 79.06 199 TYR A N 1
ATOM 1499 C CA . TYR A 1 199 ? 16.657 -14.013 -10.093 1.00 79.06 199 TYR A CA 1
ATOM 1500 C C . TYR A 1 199 ? 15.894 -14.790 -11.176 1.00 79.06 199 TYR A C 1
ATOM 1502 O O . TYR A 1 199 ? 14.683 -14.627 -11.318 1.00 79.06 199 TYR A O 1
ATOM 1510 N N . VAL A 1 200 ? 16.586 -15.635 -11.950 1.00 77.69 200 VAL A N 1
ATOM 1511 C CA . VAL A 1 200 ? 15.943 -16.446 -13.000 1.00 77.69 200 VAL A CA 1
ATOM 1512 C C . VAL A 1 200 ? 14.992 -17.470 -12.387 1.00 77.69 200 VAL A C 1
ATOM 1514 O O . VAL A 1 200 ? 13.912 -17.688 -12.928 1.00 77.69 200 VAL A O 1
ATOM 1517 N N . SER A 1 201 ? 15.364 -18.055 -11.250 1.00 79.19 201 SER A N 1
ATOM 1518 C CA . SER A 1 201 ? 14.538 -19.050 -10.564 1.00 79.19 201 SER A CA 1
ATOM 1519 C C . SER A 1 201 ? 13.239 -18.456 -10.014 1.00 79.19 201 SER A C 1
ATOM 1521 O O . SER A 1 201 ? 12.195 -19.097 -10.071 1.00 79.19 201 SER A O 1
ATOM 1523 N N . GLU A 1 202 ? 13.288 -17.219 -9.519 1.00 79.94 202 GLU A N 1
ATOM 1524 C CA . GLU A 1 202 ? 12.116 -16.486 -9.036 1.00 79.94 202 GLU A CA 1
ATOM 1525 C C . GLU A 1 202 ? 11.240 -15.962 -10.180 1.00 79.94 202 GLU A C 1
ATOM 1527 O O . GLU A 1 202 ? 10.017 -16.056 -10.107 1.00 79.94 202 GLU A O 1
ATOM 1532 N N . ALA A 1 203 ? 11.847 -15.426 -11.243 1.00 78.19 203 ALA A N 1
ATOM 1533 C CA . ALA A 1 203 ? 11.114 -14.875 -12.383 1.00 78.19 203 ALA A CA 1
ATOM 1534 C C . ALA A 1 203 ? 10.475 -15.963 -13.265 1.00 78.19 203 ALA A C 1
ATOM 1536 O O . ALA A 1 203 ? 9.449 -15.723 -13.901 1.00 78.19 203 ALA A O 1
ATOM 1537 N N . LEU A 1 204 ? 11.096 -17.145 -13.336 1.00 76.19 204 LEU A N 1
ATOM 1538 C CA . LEU A 1 204 ? 10.687 -18.270 -14.177 1.00 76.19 204 LEU A CA 1
ATOM 1539 C C . LEU A 1 204 ? 10.730 -19.573 -13.360 1.00 76.19 204 LEU A C 1
ATOM 1541 O O . LEU A 1 204 ? 11.602 -20.418 -13.583 1.00 76.19 204 LEU A O 1
ATOM 1545 N N . PRO A 1 205 ? 9.779 -19.776 -12.431 1.00 70.62 205 PRO A N 1
ATOM 1546 C CA . PRO A 1 205 ? 9.783 -20.934 -11.535 1.00 70.62 205 PRO A CA 1
ATOM 1547 C C . PRO A 1 205 ? 9.706 -22.281 -12.272 1.00 70.62 205 PRO A C 1
ATOM 1549 O O . PRO A 1 205 ? 10.192 -23.286 -11.761 1.00 70.62 205 PRO A O 1
ATOM 1552 N N . GLU A 1 206 ? 9.172 -22.310 -13.498 1.00 67.19 206 GLU A N 1
ATOM 1553 C CA . GLU A 1 206 ? 9.166 -23.507 -14.354 1.00 67.19 206 GLU A CA 1
ATOM 1554 C C . GLU A 1 206 ? 10.573 -23.964 -14.770 1.00 67.19 206 GLU A C 1
ATOM 1556 O O . GLU A 1 206 ? 10.796 -25.155 -14.964 1.00 67.19 206 GLU A O 1
ATOM 1561 N N . ILE A 1 207 ? 11.531 -23.037 -14.881 1.00 62.28 207 ILE A N 1
ATOM 1562 C CA . ILE A 1 207 ? 12.923 -23.345 -15.241 1.00 62.28 207 ILE A CA 1
ATOM 1563 C C . ILE A 1 207 ? 13.701 -23.843 -14.018 1.00 62.28 207 ILE A C 1
ATOM 1565 O O . ILE A 1 207 ? 14.593 -24.670 -14.158 1.00 62.28 207 ILE A O 1
ATOM 1569 N N . ALA A 1 208 ? 13.352 -23.375 -12.817 1.00 59.25 208 ALA A N 1
ATOM 1570 C CA . ALA A 1 208 ? 13.991 -23.803 -11.572 1.00 59.25 208 ALA A CA 1
ATOM 1571 C C . ALA A 1 208 ? 13.577 -25.210 -11.112 1.00 59.25 208 ALA A C 1
ATOM 1573 O O . ALA A 1 208 ? 14.275 -25.822 -10.307 1.00 59.25 208 ALA A O 1
ATOM 1574 N N . ALA A 1 209 ? 12.430 -25.707 -11.582 1.00 57.88 209 ALA A N 1
ATOM 1575 C CA . ALA A 1 209 ? 11.891 -27.017 -11.221 1.00 57.88 209 ALA A CA 1
ATOM 1576 C C . ALA A 1 209 ? 12.375 -28.173 -12.127 1.00 57.88 209 ALA A C 1
ATOM 1578 O O . ALA A 1 209 ? 11.958 -29.313 -11.906 1.00 57.88 209 ALA A O 1
ATOM 1579 N N . ALA A 1 210 ? 13.208 -27.885 -13.136 1.00 50.56 210 ALA A N 1
ATOM 1580 C CA . ALA A 1 210 ? 13.762 -28.840 -14.104 1.00 50.56 210 ALA A CA 1
ATOM 1581 C C . ALA A 1 210 ? 15.207 -29.236 -13.763 1.00 50.56 210 ALA A C 1
ATOM 1583 O O . ALA A 1 210 ? 15.547 -30.422 -13.985 1.00 50.56 210 ALA A O 1
#

Mean predicted aligned error: 16.26 Å